Protein AF-A0A6V7X4J5-F1 (afdb_monomer)

pLDDT: mean 72.29, std 16.99, range [32.47, 95.25]

Structure (mmCIF, N/CA/C/O backbone):
data_AF-A0A6V7X4J5-F1
#
_entry.id   AF-A0A6V7X4J5-F1
#
loop_
_atom_site.group_PDB
_atom_site.id
_atom_site.type_symbol
_atom_site.label_atom_id
_atom_site.label_alt_id
_atom_site.label_comp_id
_atom_site.label_asym_id
_atom_site.label_entity_id
_atom_site.label_seq_id
_atom_site.pdbx_PDB_ins_code
_atom_site.Cartn_x
_atom_site.Cartn_y
_atom_site.Cartn_z
_atom_site.occupancy
_atom_site.B_iso_or_equiv
_atom_site.auth_seq_id
_atom_site.auth_comp_id
_atom_site.auth_asym_id
_atom_site.auth_atom_id
_atom_site.pdbx_PDB_model_num
ATOM 1 N N . MET A 1 1 ? 23.205 15.589 -7.733 1.00 49.91 1 MET A N 1
ATOM 2 C CA . MET A 1 1 ? 22.151 14.890 -6.962 1.00 49.91 1 MET A CA 1
ATOM 3 C C . MET A 1 1 ? 20.868 15.697 -7.125 1.00 49.91 1 MET A C 1
ATOM 5 O O . MET A 1 1 ? 20.829 16.821 -6.653 1.00 49.91 1 MET A O 1
ATOM 9 N N . ASN A 1 2 ? 19.892 15.213 -7.905 1.00 65.50 2 ASN A N 1
ATOM 10 C CA . ASN A 1 2 ? 18.703 16.001 -8.271 1.00 65.50 2 ASN A CA 1
ATOM 11 C C . ASN A 1 2 ? 17.933 16.433 -7.014 1.00 65.50 2 ASN A C 1
ATOM 13 O O . ASN A 1 2 ? 17.655 15.586 -6.168 1.00 65.50 2 ASN A O 1
ATOM 17 N N . ILE A 1 3 ? 17.561 17.715 -6.926 1.00 72.94 3 ILE A N 1
ATOM 18 C CA . ILE A 1 3 ? 16.790 18.329 -5.823 1.00 72.94 3 ILE A CA 1
ATOM 19 C C . ILE A 1 3 ? 15.576 17.468 -5.442 1.00 72.94 3 ILE A C 1
ATOM 21 O O . ILE A 1 3 ? 15.306 17.240 -4.269 1.00 72.94 3 ILE A O 1
ATOM 25 N N . CYS A 1 4 ? 14.915 16.884 -6.442 1.00 64.06 4 CYS A N 1
ATOM 26 C CA . CYS A 1 4 ? 13.797 15.963 -6.265 1.00 64.06 4 CYS A CA 1
ATOM 27 C C . CYS A 1 4 ? 14.183 14.683 -5.491 1.00 64.06 4 CYS A C 1
ATOM 29 O O . CYS A 1 4 ? 13.464 14.254 -4.597 1.00 64.06 4 CYS A O 1
ATOM 31 N N . SER A 1 5 ? 15.359 14.102 -5.755 1.00 66.19 5 SER A N 1
ATOM 32 C CA . SER A 1 5 ? 15.852 12.941 -5.001 1.00 66.19 5 SER A CA 1
ATOM 33 C C . SER A 1 5 ? 16.174 13.306 -3.554 1.00 66.19 5 SER A C 1
ATOM 35 O O . SER A 1 5 ? 15.874 12.513 -2.671 1.00 66.19 5 SER A O 1
ATOM 37 N N . ALA A 1 6 ? 16.754 14.483 -3.305 1.00 69.75 6 ALA A N 1
ATOM 38 C CA . ALA A 1 6 ? 17.027 14.955 -1.948 1.00 69.75 6 ALA A CA 1
ATOM 39 C C . ALA A 1 6 ? 15.726 15.211 -1.169 1.00 69.75 6 ALA A C 1
ATOM 41 O O . ALA A 1 6 ? 15.595 14.743 -0.043 1.00 69.75 6 ALA A O 1
ATOM 42 N N . ALA A 1 7 ? 14.734 15.851 -1.795 1.00 73.00 7 ALA A N 1
ATOM 43 C CA . ALA A 1 7 ? 13.415 16.073 -1.206 1.00 73.00 7 ALA A CA 1
ATOM 44 C C . ALA A 1 7 ? 12.705 14.756 -0.841 1.00 73.00 7 ALA A C 1
ATOM 46 O O . ALA A 1 7 ? 12.144 14.649 0.246 1.00 73.00 7 ALA A O 1
ATOM 47 N N . MET A 1 8 ? 12.790 13.729 -1.697 1.00 74.31 8 MET A N 1
ATOM 48 C CA . MET A 1 8 ? 12.238 12.402 -1.392 1.00 74.31 8 MET A CA 1
ATOM 49 C C . MET A 1 8 ? 12.910 11.754 -0.171 1.00 74.31 8 MET A C 1
ATOM 51 O O . MET A 1 8 ? 12.221 11.174 0.664 1.00 74.31 8 MET A O 1
ATOM 55 N N . TYR A 1 9 ? 14.237 11.864 -0.039 1.00 72.25 9 TYR A N 1
ATOM 56 C CA . TYR A 1 9 ? 14.951 11.331 1.127 1.00 72.25 9 TYR A CA 1
ATOM 57 C C . TYR A 1 9 ? 14.645 12.107 2.407 1.00 72.25 9 TYR A C 1
ATOM 59 O O . TYR A 1 9 ? 14.451 11.484 3.446 1.00 72.25 9 TYR A O 1
ATOM 67 N N . ILE A 1 10 ? 14.550 13.437 2.336 1.00 76.44 10 ILE A N 1
ATOM 68 C CA . ILE A 1 10 ? 14.148 14.266 3.480 1.00 76.44 10 ILE A CA 1
ATOM 69 C C . ILE A 1 10 ? 12.752 13.848 3.943 1.00 76.44 10 ILE A C 1
ATOM 71 O O . ILE A 1 10 ? 12.575 13.544 5.115 1.00 76.44 10 ILE A O 1
ATOM 75 N N . LEU A 1 11 ? 11.794 13.716 3.021 1.00 76.50 11 LEU A N 1
ATOM 76 C CA . LEU A 1 11 ? 10.437 13.277 3.345 1.00 76.50 11 LEU A CA 1
ATOM 77 C C . LEU A 1 11 ? 10.418 11.879 3.978 1.00 76.50 11 LEU A C 1
ATOM 79 O O . LEU A 1 11 ? 9.705 11.657 4.957 1.00 76.50 11 LEU A O 1
ATOM 83 N N . ALA A 1 12 ? 11.233 10.952 3.467 1.00 69.75 12 ALA A N 1
ATOM 84 C CA . ALA A 1 12 ? 11.361 9.610 4.025 1.00 69.75 12 ALA A CA 1
ATOM 85 C C . ALA A 1 12 ? 11.900 9.627 5.460 1.00 69.75 12 ALA A C 1
ATOM 87 O O . ALA A 1 12 ? 11.317 9.006 6.347 1.00 69.75 12 ALA A O 1
ATOM 88 N N . VAL A 1 13 ? 12.982 10.371 5.697 1.00 74.44 13 VAL A N 1
ATOM 89 C CA . VAL A 1 13 ? 13.606 10.502 7.017 1.00 74.44 13 VAL A CA 1
ATOM 90 C C . VAL A 1 13 ? 12.651 11.183 7.993 1.00 74.44 13 VAL A C 1
ATOM 92 O O . VAL A 1 13 ? 12.470 10.683 9.098 1.00 74.44 13 VAL A O 1
ATOM 95 N N . THR A 1 14 ? 11.964 12.251 7.584 1.00 75.81 14 THR A N 1
ATOM 96 C CA . THR A 1 14 ? 10.957 12.920 8.417 1.00 75.81 14 THR A CA 1
ATOM 97 C C . THR A 1 14 ? 9.811 11.976 8.779 1.00 75.81 14 THR A C 1
ATOM 99 O O . THR A 1 14 ? 9.430 11.917 9.943 1.00 75.81 14 THR A O 1
ATOM 102 N N . CYS A 1 15 ? 9.305 11.172 7.837 1.00 69.75 15 CYS A N 1
ATOM 103 C CA . CYS A 1 15 ? 8.268 10.179 8.138 1.00 69.75 15 CYS A CA 1
ATOM 104 C C . CYS A 1 15 ? 8.758 9.129 9.144 1.00 69.75 15 CYS A C 1
ATOM 106 O O . CYS A 1 15 ? 8.032 8.787 10.074 1.00 69.75 15 CYS A O 1
ATOM 108 N N . VAL A 1 16 ? 9.988 8.628 9.004 1.00 69.19 16 VAL A N 1
ATOM 109 C CA . VAL A 1 16 ? 10.572 7.662 9.953 1.00 69.19 16 VAL A CA 1
ATOM 110 C C . VAL A 1 16 ? 10.770 8.290 11.336 1.00 69.19 16 VAL A C 1
ATOM 112 O O . VAL A 1 16 ? 10.425 7.668 12.337 1.00 69.19 16 VAL A O 1
ATOM 115 N N . ILE A 1 17 ? 11.245 9.535 11.408 1.00 71.69 17 ILE A N 1
ATOM 116 C CA . ILE A 1 17 ? 11.399 10.267 12.673 1.00 71.69 17 ILE A CA 1
ATOM 117 C C . ILE A 1 17 ? 10.040 10.485 13.342 1.00 71.69 17 ILE A C 1
ATOM 119 O O . ILE A 1 17 ? 9.933 10.281 14.545 1.00 71.69 17 ILE A O 1
ATOM 123 N N . ILE A 1 18 ? 8.990 10.816 12.585 1.00 70.25 18 ILE A N 1
ATOM 124 C CA . ILE A 1 18 ? 7.629 10.948 13.125 1.00 70.25 18 ILE A CA 1
ATOM 125 C C . ILE A 1 18 ? 7.117 9.605 13.667 1.00 70.25 18 ILE A C 1
ATOM 127 O O . ILE A 1 18 ? 6.503 9.594 14.729 1.00 70.25 18 ILE A O 1
ATOM 131 N N . ASN A 1 19 ? 7.407 8.467 13.015 1.00 66.00 19 ASN A N 1
ATOM 132 C CA . ASN A 1 19 ? 7.062 7.148 13.578 1.00 66.00 19 ASN A CA 1
ATOM 133 C C . ASN A 1 19 ? 7.732 6.915 14.935 1.00 66.00 19 ASN A C 1
ATOM 135 O O . ASN A 1 19 ? 7.088 6.435 15.862 1.00 66.00 19 ASN A O 1
ATOM 139 N N . LEU A 1 20 ? 9.022 7.244 15.043 1.00 66.56 20 LEU A N 1
ATOM 140 C CA . LEU A 1 20 ? 9.771 7.097 16.289 1.00 66.56 20 LEU A CA 1
ATOM 141 C C . LEU A 1 20 ? 9.263 8.066 17.358 1.00 66.56 20 LEU A C 1
ATOM 143 O O . LEU A 1 20 ? 9.123 7.674 18.509 1.00 66.56 20 LEU A O 1
ATOM 147 N N . TYR A 1 21 ? 8.937 9.301 16.978 1.00 68.75 21 TYR A N 1
ATOM 148 C CA . TYR A 1 21 ? 8.369 10.298 17.878 1.00 68.75 21 TYR A CA 1
ATOM 149 C C . TYR A 1 21 ? 7.017 9.848 18.432 1.00 68.75 21 TYR A C 1
ATOM 151 O O . TYR A 1 21 ? 6.838 9.854 19.640 1.00 68.75 21 TYR A O 1
ATOM 159 N N . VAL A 1 22 ? 6.105 9.364 17.584 1.00 61.84 22 VAL A N 1
ATOM 160 C CA . VAL A 1 22 ? 4.803 8.828 18.022 1.00 61.84 22 VAL A CA 1
ATOM 161 C C . VAL A 1 22 ? 4.964 7.593 18.917 1.00 61.84 22 VAL A C 1
ATOM 163 O O . VAL A 1 22 ? 4.137 7.358 19.791 1.00 61.84 22 VAL A O 1
ATOM 166 N N . LEU A 1 23 ? 6.023 6.802 18.727 1.00 60.72 23 LEU A N 1
ATOM 167 C CA . LEU A 1 23 ? 6.305 5.644 19.577 1.00 60.72 23 LEU A CA 1
ATOM 168 C C . LEU A 1 23 ? 6.894 6.032 20.946 1.00 60.72 23 LEU A C 1
ATOM 170 O O . LEU A 1 23 ? 6.637 5.350 21.941 1.00 60.72 23 LEU A O 1
ATOM 174 N N . LEU A 1 24 ? 7.701 7.094 20.992 1.00 62.97 24 LEU A N 1
ATOM 175 C CA . LEU A 1 24 ? 8.426 7.532 22.187 1.00 62.97 24 LEU A CA 1
ATOM 176 C C . LEU A 1 24 ? 7.647 8.553 23.025 1.00 62.97 24 LEU A C 1
ATOM 178 O O . LEU A 1 24 ? 7.788 8.549 24.249 1.00 62.97 24 LEU A O 1
ATOM 182 N N . ASP A 1 25 ? 6.839 9.402 22.393 1.00 61.91 25 ASP A N 1
ATOM 183 C CA . ASP A 1 25 ? 6.035 10.411 23.074 1.00 61.91 25 ASP A CA 1
ATOM 184 C C . ASP A 1 25 ? 4.788 9.789 23.721 1.00 61.91 25 ASP A C 1
ATOM 186 O O . ASP A 1 25 ? 4.144 8.895 23.170 1.00 61.91 25 ASP A O 1
ATOM 190 N N . ARG A 1 26 ? 4.479 10.231 24.943 1.00 55.53 26 ARG A N 1
ATOM 191 C CA . ARG A 1 26 ? 3.424 9.665 25.808 1.00 55.53 26 ARG A CA 1
ATOM 192 C C . ARG A 1 26 ? 2.328 10.687 26.135 1.00 55.53 26 ARG A C 1
ATOM 194 O O . ARG A 1 26 ? 1.668 10.570 27.158 1.00 55.53 26 ARG A O 1
ATOM 201 N N . SER A 1 27 ? 2.165 11.723 25.317 1.00 56.38 27 SER A N 1
ATOM 202 C CA . SER A 1 27 ? 1.248 12.830 25.599 1.00 56.38 27 SER A CA 1
ATOM 203 C C . SER A 1 27 ? -0.169 12.599 25.036 1.00 56.38 27 SER A C 1
ATOM 205 O O . SER A 1 27 ? -0.394 11.795 24.137 1.00 56.38 27 SER A O 1
ATOM 207 N N . ILE A 1 28 ? -1.171 13.325 25.544 1.00 51.62 28 ILE A N 1
ATOM 208 C CA . ILE A 1 28 ? -2.562 13.257 25.037 1.00 51.62 28 ILE A CA 1
ATOM 209 C C . ILE A 1 28 ? -2.653 13.737 23.569 1.00 51.62 28 ILE A C 1
ATOM 211 O O . ILE A 1 28 ? -3.539 13.315 22.823 1.00 51.62 28 ILE A O 1
ATOM 215 N N . GLU A 1 29 ? -1.700 14.555 23.106 1.00 58.41 29 GLU A N 1
ATOM 216 C CA . GLU A 1 29 ? -1.633 15.027 21.716 1.00 58.41 29 GLU A CA 1
ATOM 217 C C . GLU A 1 29 ? -1.186 13.945 20.718 1.00 58.41 29 GLU A C 1
ATOM 219 O O . GLU A 1 29 ? -1.386 14.097 19.508 1.00 58.41 29 GLU A O 1
ATOM 224 N N . THR A 1 30 ? -0.644 12.816 21.191 1.00 60.53 30 THR A N 1
ATOM 225 C CA . THR A 1 30 ? -0.138 11.726 20.342 1.00 60.53 30 THR A CA 1
ATOM 226 C C . THR A 1 30 ? -1.210 11.176 19.387 1.00 60.53 30 THR A C 1
ATOM 228 O O . THR A 1 30 ? -0.891 10.792 18.261 1.00 60.53 30 THR A O 1
ATOM 231 N N . ILE A 1 31 ? -2.496 11.220 19.761 1.00 59.28 31 ILE A N 1
ATOM 232 C CA . ILE A 1 31 ? -3.616 10.795 18.898 1.00 59.28 31 ILE A CA 1
ATOM 233 C C . ILE A 1 31 ? -3.762 11.708 17.671 1.00 59.28 31 ILE A C 1
ATOM 235 O O . ILE A 1 31 ? -4.003 11.225 16.564 1.00 59.28 31 ILE A O 1
ATOM 239 N N . HIS A 1 32 ? -3.606 13.023 17.835 1.00 65.06 32 HIS A N 1
ATOM 240 C CA . HIS A 1 32 ? -3.721 13.970 16.725 1.00 65.06 32 HIS A CA 1
ATOM 241 C C . HIS A 1 32 ? -2.571 13.787 15.723 1.00 65.06 32 HIS A C 1
ATOM 243 O O . HIS A 1 32 ? -2.804 13.671 14.517 1.00 65.06 32 HIS A O 1
ATOM 249 N N . TYR A 1 33 ? -1.340 13.647 16.222 1.00 66.94 33 TYR A N 1
ATOM 250 C CA . TYR A 1 33 ? -0.169 13.356 15.388 1.00 66.94 33 TYR A CA 1
ATOM 251 C C . TYR A 1 33 ? -0.287 12.014 14.668 1.00 66.94 33 TYR A C 1
ATOM 253 O O . TYR A 1 33 ? 0.081 11.902 13.496 1.00 66.94 33 TYR A O 1
ATOM 261 N N . LEU A 1 34 ? -0.869 11.011 15.326 1.00 68.31 34 LEU A N 1
ATOM 262 C CA . LEU A 1 34 ? -1.123 9.718 14.714 1.00 68.31 34 LEU A CA 1
ATOM 263 C C . LEU A 1 34 ? -2.087 9.817 13.522 1.00 68.31 34 LEU A C 1
ATOM 265 O O . LEU A 1 34 ? -1.846 9.182 12.495 1.00 68.31 34 LEU A O 1
ATOM 269 N N . ARG A 1 35 ? -3.139 10.639 13.616 1.00 70.75 35 ARG A N 1
ATOM 270 C CA . ARG A 1 35 ? 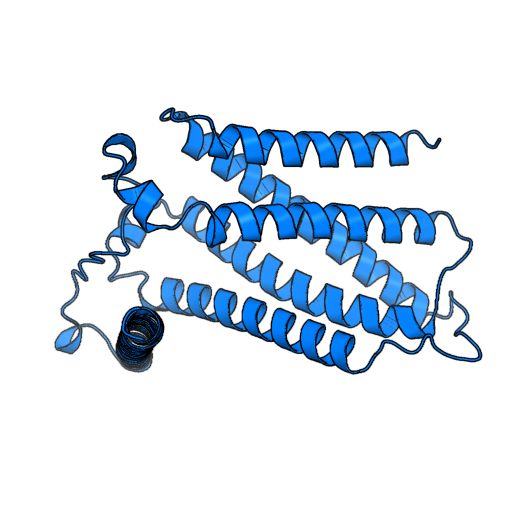-4.095 10.869 12.514 1.00 70.75 35 ARG A CA 1
ATOM 271 C C . ARG A 1 35 ? -3.436 11.538 11.319 1.00 70.75 35 ARG A C 1
ATOM 273 O O . ARG A 1 35 ? -3.578 11.062 10.193 1.00 70.75 35 ARG A O 1
ATOM 280 N N . ILE A 1 36 ? -2.673 12.603 11.563 1.00 75.38 36 ILE A N 1
ATOM 281 C CA . ILE A 1 36 ? -1.920 13.302 10.513 1.00 75.38 36 ILE A CA 1
ATOM 282 C C . ILE A 1 36 ? -0.966 12.326 9.828 1.00 75.38 36 ILE A C 1
ATOM 284 O O . ILE A 1 36 ? -0.909 12.259 8.600 1.00 75.38 36 ILE A O 1
ATOM 288 N N . TYR A 1 37 ? -0.264 11.513 10.615 1.00 76.44 37 TYR A N 1
ATOM 289 C CA . TYR A 1 37 ? 0.622 10.489 10.087 1.00 76.44 37 TYR A CA 1
ATOM 290 C C . TYR A 1 37 ? -0.136 9.425 9.274 1.00 76.44 37 TYR A C 1
ATOM 292 O O . TYR A 1 37 ? 0.331 8.980 8.223 1.00 76.44 37 TYR A O 1
ATOM 300 N N . HIS A 1 38 ? -1.340 9.041 9.701 1.00 78.38 38 HIS A N 1
ATOM 301 C CA . HIS A 1 38 ? -2.192 8.108 8.972 1.00 78.38 38 HIS A CA 1
ATOM 302 C C . HIS A 1 38 ? -2.587 8.645 7.589 1.00 78.38 38 HIS A C 1
ATOM 304 O O . HIS A 1 38 ? -2.387 7.953 6.589 1.00 78.38 38 HIS A O 1
ATOM 310 N N . LEU A 1 39 ? -3.032 9.902 7.525 1.00 82.94 39 LEU A N 1
ATOM 311 C CA . LEU A 1 39 ? -3.366 10.611 6.287 1.00 82.94 39 LEU A CA 1
ATOM 312 C C . LEU A 1 39 ? -2.150 10.831 5.378 1.00 82.94 39 LEU A C 1
ATOM 314 O O . LEU A 1 39 ? -2.250 10.662 4.159 1.00 82.94 39 LEU A O 1
ATOM 318 N N . ALA A 1 40 ? -0.991 11.157 5.953 1.00 85.38 40 ALA A N 1
ATOM 319 C CA . ALA A 1 40 ? 0.254 11.300 5.203 1.00 85.38 40 ALA A CA 1
ATOM 320 C C . ALA A 1 40 ? 0.619 9.984 4.505 1.00 85.38 40 ALA A C 1
ATOM 322 O O . ALA A 1 40 ? 0.902 9.968 3.308 1.00 85.38 40 ALA A O 1
ATOM 323 N N . VAL A 1 41 ? 0.521 8.858 5.214 1.00 86.75 41 VAL A N 1
ATOM 324 C CA . VAL A 1 41 ? 0.804 7.534 4.645 1.00 86.75 41 VAL A CA 1
ATOM 325 C C . VAL A 1 41 ? -0.234 7.142 3.591 1.00 86.75 41 VAL A C 1
ATOM 327 O O . VAL A 1 41 ? 0.161 6.629 2.547 1.00 86.75 41 VAL A O 1
ATOM 330 N N . CYS A 1 42 ? -1.525 7.439 3.790 1.00 89.38 42 CYS A N 1
ATOM 331 C CA . CYS A 1 42 ? -2.543 7.282 2.740 1.00 89.38 42 CYS A CA 1
ATOM 332 C C . CYS A 1 42 ? -2.161 8.038 1.463 1.00 89.38 42 CYS A C 1
ATOM 334 O O . CYS A 1 42 ? -2.197 7.476 0.370 1.00 89.38 42 CYS A O 1
ATOM 336 N N . SER A 1 43 ? -1.742 9.295 1.608 1.00 89.19 43 SER A N 1
ATOM 337 C CA . SER A 1 43 ? -1.350 10.153 0.486 1.00 89.19 43 SER A CA 1
ATOM 338 C C . SER A 1 43 ? -0.122 9.599 -0.245 1.00 89.19 43 SER A C 1
ATOM 340 O O . SER A 1 43 ? -0.080 9.571 -1.478 1.00 89.19 43 SER A O 1
ATOM 342 N N . LEU A 1 44 ? 0.858 9.082 0.503 1.00 91.31 44 LEU A N 1
ATOM 343 C CA . LEU A 1 44 ? 2.034 8.417 -0.057 1.00 91.31 44 LEU A CA 1
ATOM 344 C C . LEU A 1 44 ? 1.662 7.144 -0.824 1.00 91.31 44 LEU A C 1
ATOM 346 O O . LEU A 1 44 ? 2.084 6.999 -1.971 1.00 91.31 44 LEU A O 1
ATOM 350 N N . MET A 1 45 ? 0.838 6.264 -0.245 1.00 93.69 45 MET A N 1
ATOM 351 C CA . MET A 1 45 ? 0.360 5.045 -0.912 1.00 93.69 45 MET A CA 1
ATOM 352 C C . MET A 1 45 ? -0.400 5.372 -2.198 1.00 93.69 45 MET A C 1
ATOM 354 O O . MET A 1 45 ? -0.120 4.779 -3.239 1.00 9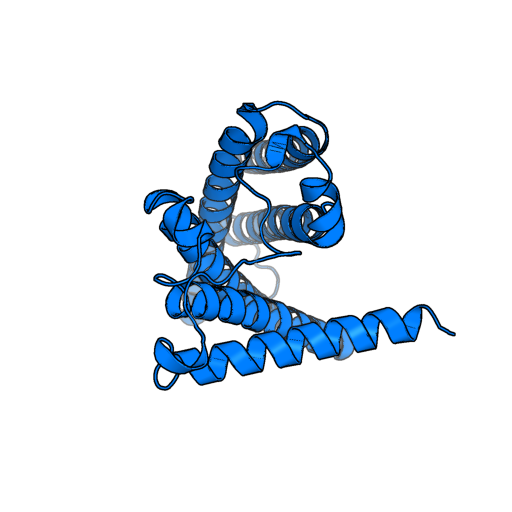3.69 45 MET A O 1
ATOM 358 N N . PHE A 1 46 ? -1.293 6.362 -2.153 1.00 93.50 46 PHE A N 1
ATOM 359 C CA . PHE A 1 46 ? -2.055 6.804 -3.317 1.00 93.50 46 PHE A CA 1
ATOM 360 C C . PHE A 1 46 ? -1.143 7.341 -4.428 1.00 93.50 46 PHE A C 1
ATOM 362 O O . PHE A 1 46 ? -1.218 6.884 -5.569 1.00 93.50 46 PHE A O 1
ATOM 369 N N . SER A 1 47 ? -0.213 8.244 -4.096 1.00 93.81 47 SER A N 1
ATOM 370 C CA . SER A 1 47 ? 0.750 8.785 -5.069 1.00 93.81 47 SER A CA 1
ATOM 371 C C . SER A 1 47 ? 1.637 7.698 -5.688 1.00 93.81 47 SER A C 1
ATOM 373 O O . SER A 1 47 ? 1.907 7.713 -6.888 1.00 93.81 47 SER A O 1
ATOM 375 N N . CYS A 1 48 ? 2.063 6.721 -4.883 1.00 94.19 48 CYS A N 1
ATOM 376 C CA . CYS A 1 48 ? 2.852 5.588 -5.342 1.00 94.19 48 CYS A CA 1
ATOM 377 C C . CYS A 1 48 ? 2.044 4.696 -6.289 1.00 94.19 48 CYS A C 1
ATOM 379 O O . CYS A 1 48 ? 2.542 4.324 -7.351 1.00 94.19 48 CYS A O 1
ATOM 381 N N . GLY A 1 49 ? 0.778 4.431 -5.957 1.00 93.69 49 GLY A N 1
ATOM 382 C CA . GLY A 1 49 ? -0.129 3.674 -6.813 1.00 93.69 49 GLY A CA 1
ATOM 383 C C . GLY A 1 49 ? -0.343 4.333 -8.176 1.00 93.69 49 GLY A C 1
ATOM 384 O O . GLY A 1 49 ? -0.284 3.653 -9.199 1.00 93.69 49 GLY A O 1
ATOM 385 N N . LEU A 1 50 ? -0.479 5.662 -8.227 1.00 94.88 50 LEU A N 1
ATOM 386 C CA . LEU A 1 50 ? -0.564 6.393 -9.497 1.00 94.88 50 LEU A CA 1
ATOM 387 C C . LEU A 1 50 ? 0.696 6.225 -10.357 1.00 94.88 50 LEU A C 1
ATOM 389 O O . LEU A 1 50 ? 0.582 6.017 -11.563 1.00 94.88 50 LEU A O 1
ATOM 393 N N . LEU A 1 51 ? 1.894 6.269 -9.763 1.00 93.94 51 LEU A N 1
ATOM 394 C CA . LEU A 1 51 ? 3.140 6.048 -10.508 1.00 93.94 51 LEU A CA 1
ATOM 395 C C . LEU A 1 51 ? 3.289 4.599 -10.987 1.00 93.94 51 LEU A C 1
ATOM 397 O O . LEU A 1 51 ? 3.739 4.375 -12.112 1.00 93.94 51 LEU A O 1
ATOM 401 N N . GLN A 1 52 ? 2.882 3.619 -10.175 1.00 94.69 52 GLN A N 1
ATOM 402 C CA . GLN A 1 52 ? 2.849 2.211 -10.578 1.00 94.69 52 GLN A CA 1
ATOM 403 C C . GLN A 1 52 ? 1.891 2.008 -11.761 1.00 94.69 52 GLN A C 1
ATOM 405 O O . GLN A 1 52 ? 2.288 1.424 -12.767 1.00 94.69 52 GLN A O 1
ATOM 410 N N . LEU A 1 53 ? 0.672 2.554 -11.695 1.00 95.06 53 LEU A N 1
ATOM 411 C CA . LEU A 1 53 ? -0.304 2.529 -12.793 1.00 95.06 53 LEU A CA 1
ATOM 412 C C . LEU A 1 53 ? 0.219 3.224 -14.049 1.00 95.06 53 LEU A C 1
ATOM 414 O O . LEU A 1 53 ? 0.129 2.657 -15.134 1.00 95.06 53 LEU A O 1
ATOM 418 N N . ALA A 1 54 ? 0.826 4.403 -13.914 1.00 93.19 54 ALA A N 1
ATOM 419 C CA . ALA A 1 54 ? 1.414 5.125 -15.039 1.00 93.19 54 ALA A CA 1
ATOM 420 C C . ALA A 1 54 ? 2.546 4.330 -15.706 1.00 93.19 54 ALA A C 1
ATOM 422 O O . ALA A 1 54 ? 2.651 4.316 -16.933 1.00 93.19 54 ALA A O 1
ATOM 423 N N . PHE A 1 55 ? 3.380 3.639 -14.922 1.00 91.94 55 PHE A N 1
ATOM 424 C CA . PHE A 1 55 ? 4.397 2.743 -15.464 1.00 91.94 55 PHE A CA 1
ATOM 425 C C . PHE A 1 55 ? 3.769 1.579 -16.239 1.00 91.94 55 PHE A C 1
ATOM 427 O O . PHE A 1 55 ? 4.175 1.313 -17.369 1.00 91.94 55 PHE A O 1
ATOM 434 N N . MET A 1 56 ? 2.770 0.909 -15.657 1.00 91.81 56 MET A N 1
ATOM 435 C CA . MET A 1 56 ? 2.100 -0.229 -16.294 1.00 91.81 56 MET A CA 1
ATOM 436 C C . MET A 1 56 ? 1.366 0.179 -17.575 1.00 91.81 56 MET A C 1
ATOM 438 O O . MET A 1 56 ? 1.438 -0.539 -18.569 1.00 91.81 56 MET A O 1
ATOM 442 N N . TRP A 1 57 ? 0.743 1.360 -17.578 1.00 93.19 57 TRP A N 1
ATOM 443 C CA . TRP A 1 57 ? 0.110 1.952 -18.754 1.00 93.19 57 TRP A CA 1
ATOM 444 C C . TRP A 1 57 ? 1.119 2.195 -19.880 1.00 93.19 57 TRP A C 1
ATOM 446 O O . TRP A 1 57 ? 0.931 1.718 -20.994 1.00 93.19 57 TRP A O 1
ATOM 456 N N . LYS A 1 58 ? 2.244 2.859 -19.588 1.00 89.75 58 LYS A N 1
ATOM 457 C CA . LYS A 1 58 ? 3.316 3.084 -20.574 1.00 89.75 58 LYS A CA 1
ATOM 458 C C . LYS A 1 58 ? 3.915 1.780 -21.101 1.00 89.75 58 LYS A C 1
ATOM 460 O O . LYS A 1 58 ? 4.151 1.636 -22.297 1.00 89.75 58 LYS A O 1
ATOM 465 N N . ALA A 1 59 ? 4.101 0.800 -20.220 1.00 87.62 59 ALA A N 1
ATOM 466 C CA . ALA A 1 59 ? 4.571 -0.532 -20.588 1.00 87.62 59 ALA A CA 1
ATOM 467 C C . ALA A 1 59 ? 3.595 -1.270 -21.522 1.00 87.62 59 ALA A C 1
ATOM 469 O O . ALA A 1 59 ? 4.030 -2.069 -22.354 1.00 87.62 59 ALA A O 1
ATOM 470 N N . GLN A 1 60 ? 2.292 -1.005 -21.399 1.00 88.31 60 GLN A N 1
ATOM 471 C CA . GLN A 1 60 ? 1.260 -1.531 -22.290 1.00 88.31 60 GLN A CA 1
ATOM 472 C C . GLN A 1 60 ? 1.205 -0.781 -23.629 1.00 88.31 60 GLN A C 1
ATOM 474 O O . GLN A 1 60 ? 1.029 -1.421 -24.662 1.00 88.31 60 GLN A O 1
ATOM 479 N N . CYS A 1 61 ? 1.403 0.540 -23.630 1.00 89.06 61 CYS A N 1
ATOM 480 C CA . CYS A 1 61 ? 1.444 1.365 -24.844 1.00 89.06 61 CYS A CA 1
ATOM 481 C C . CYS A 1 61 ? 2.681 1.124 -25.727 1.00 89.06 61 CYS A C 1
ATOM 483 O O . CYS A 1 61 ? 2.746 1.657 -26.829 1.00 89.06 61 CYS A O 1
ATOM 485 N N . GLY A 1 62 ? 3.642 0.318 -25.268 1.00 82.81 62 GLY A N 1
ATOM 486 C CA . GLY A 1 62 ? 4.858 0.011 -26.020 1.00 82.81 62 GLY A CA 1
ATOM 487 C C . GLY A 1 62 ? 5.983 1.031 -25.837 1.00 82.81 62 GLY A C 1
ATOM 488 O O . GLY A 1 62 ? 6.967 0.963 -26.561 1.00 82.81 62 GLY A O 1
ATOM 489 N N . ASP A 1 63 ? 5.887 1.924 -24.845 1.00 84.38 63 ASP A N 1
ATOM 490 C CA . ASP A 1 63 ? 6.942 2.909 -24.541 1.00 84.38 63 ASP A CA 1
ATOM 491 C C . ASP A 1 63 ? 8.206 2.264 -23.940 1.00 84.38 63 ASP A C 1
ATOM 493 O O . ASP A 1 63 ? 9.235 2.924 -23.787 1.00 84.38 63 ASP A O 1
ATOM 497 N N . PHE A 1 64 ? 8.125 0.990 -23.536 1.00 84.56 64 PHE A N 1
ATOM 498 C CA . PHE A 1 64 ? 9.226 0.245 -22.935 1.00 84.56 64 PHE A CA 1
ATOM 499 C C . PHE A 1 64 ? 9.440 -1.092 -23.637 1.00 84.56 64 PHE A C 1
ATOM 501 O O . PHE A 1 64 ? 8.519 -1.906 -23.746 1.00 84.56 64 PHE A O 1
ATOM 508 N N . ASP A 1 65 ? 10.689 -1.353 -24.007 1.00 84.31 65 ASP A N 1
ATOM 509 C CA . ASP A 1 65 ? 11.088 -2.628 -24.585 1.00 84.31 65 ASP A CA 1
ATOM 510 C C . ASP A 1 65 ? 11.119 -3.729 -23.521 1.00 84.31 65 ASP A C 1
ATOM 512 O O . ASP A 1 65 ? 11.630 -3.555 -22.408 1.00 84.31 65 ASP A O 1
ATOM 516 N N . LYS A 1 66 ? 10.570 -4.896 -23.872 1.00 85.81 66 LYS A N 1
ATOM 517 C CA . LYS A 1 66 ? 10.668 -6.097 -23.037 1.00 85.81 66 LYS A CA 1
ATOM 518 C C . LYS A 1 66 ? 12.093 -6.638 -23.085 1.00 85.81 66 LYS A C 1
ATOM 520 O O . LYS A 1 66 ? 12.735 -6.657 -24.134 1.00 85.81 66 LYS A O 1
ATOM 525 N N . LEU A 1 67 ? 12.569 -7.151 -21.956 1.00 85.06 67 LEU A N 1
ATOM 52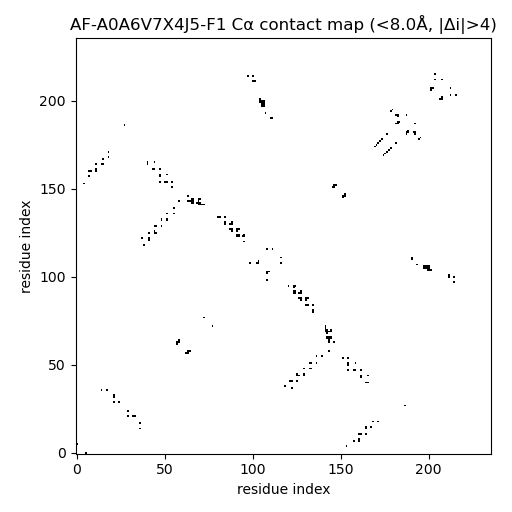6 C CA . LEU A 1 67 ? 13.845 -7.853 -21.897 1.00 85.06 67 LEU A CA 1
ATOM 527 C C . LEU A 1 67 ? 13.792 -9.119 -22.762 1.00 85.06 67 LEU A C 1
ATOM 529 O O . LEU A 1 67 ? 12.853 -9.908 -22.659 1.00 85.06 67 LEU A O 1
ATOM 533 N N . ALA A 1 68 ? 14.857 -9.370 -23.530 1.00 81.12 68 ALA A N 1
ATOM 534 C CA . ALA A 1 68 ? 15.023 -10.620 -24.280 1.00 81.12 68 ALA A CA 1
ATOM 535 C C . ALA A 1 68 ? 14.993 -11.861 -23.366 1.00 81.12 68 ALA A C 1
ATOM 537 O O . ALA A 1 68 ? 14.571 -12.941 -23.775 1.00 81.12 68 ALA A O 1
ATOM 538 N N . ARG A 1 69 ? 15.433 -11.700 -22.112 1.00 82.38 69 ARG A N 1
ATOM 539 C CA . ARG A 1 69 ? 15.275 -12.681 -21.036 1.00 82.38 69 ARG A CA 1
ATOM 540 C C . ARG A 1 69 ? 14.747 -11.967 -19.791 1.00 82.38 69 ARG A C 1
ATOM 542 O O . ARG A 1 69 ? 15.479 -11.145 -19.238 1.00 82.38 69 ARG A O 1
ATOM 549 N N . PRO A 1 70 ? 13.512 -12.257 -19.349 1.00 82.56 70 PRO A N 1
ATOM 550 C CA . PRO A 1 70 ? 12.969 -11.692 -18.121 1.00 82.56 70 PRO A CA 1
ATOM 551 C C . PRO A 1 70 ? 13.868 -12.000 -16.925 1.00 82.56 70 PRO A C 1
ATOM 553 O O . PRO A 1 70 ? 14.480 -13.070 -16.850 1.00 82.56 70 PRO A O 1
ATOM 556 N N . HIS A 1 71 ? 13.922 -11.083 -15.963 1.00 83.31 71 HIS A N 1
ATOM 557 C CA . HIS A 1 71 ? 14.603 -11.351 -14.706 1.00 83.31 71 HIS A CA 1
ATOM 558 C C . HIS A 1 71 ? 13.879 -12.471 -13.958 1.00 83.31 71 HIS A C 1
ATOM 560 O O . HIS A 1 71 ? 12.709 -12.353 -13.595 1.00 83.31 71 HIS A O 1
ATOM 566 N N . THR A 1 72 ? 14.591 -13.564 -13.698 1.00 80.62 72 THR A N 1
ATOM 567 C CA . THR A 1 72 ? 14.058 -14.691 -12.938 1.00 80.62 72 THR A CA 1
ATOM 568 C C . THR A 1 72 ? 14.008 -14.334 -11.458 1.00 80.62 72 THR A C 1
ATOM 570 O O . THR A 1 72 ? 15.036 -14.330 -10.780 1.00 80.62 72 THR A O 1
ATOM 573 N N . ILE A 1 73 ? 12.813 -14.045 -10.944 1.00 83.62 73 ILE A N 1
ATOM 574 C CA . ILE A 1 73 ? 12.589 -13.936 -9.499 1.00 83.62 73 ILE A CA 1
ATOM 575 C C . ILE A 1 73 ? 12.702 -15.351 -8.902 1.00 83.62 73 ILE A C 1
ATOM 577 O O . ILE A 1 73 ? 12.016 -16.258 -9.388 1.00 83.62 73 ILE A O 1
ATOM 581 N N . PRO A 1 74 ? 13.536 -15.579 -7.867 1.00 87.44 74 PRO A N 1
ATOM 582 C CA . PRO A 1 74 ? 13.623 -16.880 -7.214 1.00 87.44 74 PRO A CA 1
ATOM 583 C C . PRO A 1 74 ? 12.245 -17.354 -6.740 1.00 87.44 74 PRO A C 1
ATOM 585 O O . PRO A 1 74 ? 11.496 -16.593 -6.124 1.00 87.44 74 PRO A O 1
ATOM 588 N N . ARG A 1 75 ? 11.911 -18.626 -6.998 1.00 86.00 75 ARG A N 1
ATOM 589 C CA . ARG A 1 75 ? 10.602 -19.201 -6.631 1.00 86.00 75 ARG A CA 1
ATOM 590 C C . ARG A 1 75 ? 10.236 -18.991 -5.154 1.00 86.00 75 ARG A C 1
ATOM 592 O O . ARG A 1 75 ? 9.101 -18.589 -4.911 1.00 86.00 75 ARG A O 1
ATOM 599 N N . PRO A 1 76 ? 11.153 -19.177 -4.179 1.00 89.06 76 PRO A N 1
ATOM 600 C CA . PRO A 1 76 ? 10.831 -18.918 -2.777 1.00 89.06 76 PRO A CA 1
ATOM 601 C C . PRO A 1 76 ? 10.408 -17.466 -2.539 1.00 89.06 76 PRO A C 1
ATOM 603 O O . PRO A 1 76 ? 9.397 -17.218 -1.896 1.00 89.06 76 PRO A O 1
ATOM 606 N N . THR A 1 77 ? 11.116 -16.500 -3.130 1.00 85.69 77 THR A N 1
ATOM 607 C CA . THR A 1 77 ? 10.793 -15.071 -3.013 1.00 85.69 77 THR A CA 1
ATOM 608 C C . THR A 1 77 ? 9.419 -14.748 -3.591 1.00 85.69 77 THR A C 1
ATOM 610 O O . THR A 1 77 ? 8.673 -13.974 -2.999 1.00 85.69 77 THR A O 1
ATOM 613 N N . MET A 1 78 ? 9.061 -15.358 -4.722 1.00 86.12 78 MET A N 1
ATOM 614 C CA . MET A 1 78 ? 7.753 -15.175 -5.353 1.00 86.12 78 MET A CA 1
ATOM 615 C C . MET A 1 78 ? 6.615 -15.714 -4.480 1.00 86.12 78 MET A C 1
ATOM 617 O O . MET A 1 78 ? 5.627 -15.014 -4.266 1.00 86.12 78 MET A O 1
ATOM 621 N N . ILE A 1 79 ? 6.770 -16.932 -3.952 1.00 88.81 79 ILE A N 1
ATOM 622 C CA . ILE A 1 79 ? 5.781 -17.554 -3.063 1.00 88.81 79 ILE A CA 1
ATOM 623 C C . ILE A 1 79 ? 5.621 -16.713 -1.795 1.00 88.81 79 ILE A C 1
ATOM 625 O O . ILE A 1 79 ? 4.496 -16.392 -1.422 1.00 88.81 79 ILE A O 1
ATOM 629 N N . SER A 1 80 ? 6.726 -16.285 -1.177 1.00 85.38 80 SER A N 1
ATOM 630 C CA . SER A 1 80 ? 6.689 -15.436 0.017 1.00 85.38 80 SER A CA 1
ATOM 631 C C . SER A 1 80 ? 6.036 -14.081 -0.252 1.00 85.38 80 SER A C 1
ATOM 633 O O . SER A 1 80 ? 5.225 -13.631 0.552 1.00 85.38 80 SER A O 1
ATOM 635 N N . ALA A 1 81 ? 6.332 -13.437 -1.385 1.00 85.38 81 ALA A N 1
ATOM 636 C CA . ALA A 1 81 ? 5.714 -12.166 -1.757 1.00 85.38 81 ALA A CA 1
ATOM 637 C C . ALA A 1 81 ? 4.198 -12.308 -1.963 1.00 85.38 81 ALA A C 1
ATOM 639 O O . ALA A 1 81 ? 3.431 -11.466 -1.492 1.00 85.38 81 ALA A O 1
ATOM 640 N N . PHE A 1 82 ? 3.756 -13.387 -2.613 1.00 90.19 82 PHE A N 1
ATOM 641 C CA . PHE A 1 82 ? 2.336 -13.683 -2.782 1.00 90.19 82 PHE A CA 1
ATOM 642 C C . PHE A 1 82 ? 1.654 -13.972 -1.441 1.00 90.19 82 PHE A C 1
ATOM 644 O O . PHE A 1 82 ? 0.636 -13.357 -1.136 1.00 90.19 82 PHE A O 1
ATOM 651 N N . ALA A 1 83 ? 2.231 -14.851 -0.616 1.00 89.44 83 ALA A N 1
ATOM 652 C CA . ALA A 1 83 ? 1.684 -15.209 0.691 1.00 89.44 83 ALA A CA 1
ATOM 653 C C . ALA A 1 83 ? 1.576 -13.989 1.618 1.00 89.44 83 ALA A C 1
ATOM 655 O O . ALA A 1 83 ? 0.540 -13.788 2.249 1.00 89.44 83 ALA A O 1
ATOM 656 N N . LEU A 1 84 ? 2.602 -13.130 1.643 1.00 86.75 84 LEU A N 1
ATOM 657 C CA . LEU A 1 84 ? 2.588 -11.881 2.402 1.00 86.75 84 LEU A CA 1
ATOM 658 C C . LEU A 1 84 ? 1.498 -10.929 1.894 1.00 86.75 84 LEU A C 1
ATOM 660 O O . LEU A 1 84 ? 0.733 -10.390 2.689 1.00 86.75 84 LEU A O 1
ATOM 664 N N . THR A 1 85 ? 1.395 -10.750 0.574 1.00 89.69 85 THR A N 1
ATOM 665 C CA . THR A 1 85 ? 0.376 -9.882 -0.039 1.00 89.69 85 THR A CA 1
ATOM 666 C C . THR A 1 85 ? -1.031 -10.384 0.270 1.00 89.69 85 THR A C 1
ATOM 668 O O . THR A 1 85 ? -1.883 -9.600 0.681 1.00 89.69 85 THR A O 1
ATOM 671 N N . ALA A 1 86 ? -1.269 -11.690 0.129 1.00 89.44 86 ALA A N 1
ATOM 672 C CA . ALA A 1 86 ? -2.546 -12.319 0.437 1.00 89.44 86 ALA A CA 1
ATOM 673 C C . ALA A 1 86 ? -2.887 -12.198 1.927 1.00 89.44 86 ALA A C 1
ATOM 675 O O . ALA A 1 86 ? -4.006 -11.824 2.262 1.00 89.44 86 ALA A O 1
ATOM 676 N N . GLY A 1 87 ? -1.925 -12.442 2.822 1.00 85.31 87 GLY A N 1
ATOM 677 C CA . GLY A 1 87 ? -2.117 -12.306 4.265 1.00 85.31 87 GLY A CA 1
ATOM 678 C C . GLY A 1 87 ? -2.472 -10.878 4.681 1.00 85.31 87 GLY A C 1
ATOM 679 O O . GLY A 1 87 ? -3.420 -10.676 5.437 1.00 85.31 87 GLY A O 1
ATOM 680 N N . ILE A 1 88 ? -1.770 -9.878 4.137 1.00 85.81 88 ILE A N 1
ATOM 681 C CA . ILE A 1 88 ? -2.072 -8.463 4.387 1.00 85.81 88 ILE A CA 1
ATOM 682 C C . ILE A 1 88 ? -3.454 -8.114 3.826 1.00 85.81 88 ILE A C 1
ATOM 684 O O . ILE A 1 88 ? -4.288 -7.585 4.559 1.00 85.81 88 ILE A O 1
ATOM 688 N N . ALA A 1 89 ? -3.730 -8.445 2.563 1.00 88.25 89 ALA A N 1
ATOM 689 C CA . ALA A 1 89 ? -4.999 -8.122 1.918 1.00 88.25 89 ALA A CA 1
ATOM 690 C C . ALA A 1 89 ? -6.194 -8.759 2.643 1.00 88.25 89 ALA A C 1
ATOM 692 O O . ALA A 1 89 ? -7.173 -8.072 2.920 1.00 88.25 89 ALA A O 1
ATOM 693 N N . LEU A 1 90 ? -6.100 -10.042 3.008 1.00 86.25 90 LEU A N 1
ATOM 694 C CA . LEU A 1 90 ? -7.140 -10.742 3.764 1.00 86.25 90 LEU A CA 1
ATOM 695 C C . LEU A 1 90 ? -7.292 -10.180 5.177 1.00 86.25 90 LEU A C 1
ATOM 697 O O . LEU A 1 90 ? -8.417 -10.000 5.633 1.00 86.25 90 LEU A O 1
ATOM 701 N N . GLY A 1 91 ? -6.188 -9.861 5.857 1.00 81.50 91 GLY A N 1
ATOM 702 C CA . GLY A 1 91 ? -6.221 -9.262 7.188 1.00 81.50 91 GLY A CA 1
ATOM 703 C C . GLY A 1 91 ? -6.928 -7.907 7.195 1.00 81.50 91 GLY A C 1
ATOM 704 O O . GLY A 1 91 ? -7.808 -7.677 8.019 1.00 81.50 91 GLY A O 1
ATOM 705 N N . TYR A 1 92 ? -6.597 -7.022 6.256 1.00 84.06 92 TYR A N 1
ATOM 706 C CA . TYR A 1 92 ? -7.252 -5.717 6.132 1.00 84.06 92 TYR A CA 1
ATOM 707 C C . TYR A 1 92 ? -8.695 -5.822 5.619 1.00 84.06 92 TYR A C 1
ATOM 709 O O . TYR A 1 92 ? -9.569 -5.126 6.128 1.00 84.06 92 TYR A O 1
ATOM 717 N N . ALA A 1 93 ? -8.991 -6.742 4.695 1.00 81.12 93 ALA A N 1
ATOM 718 C CA . ALA A 1 93 ? -10.364 -6.998 4.255 1.00 81.12 93 ALA A CA 1
ATOM 719 C C . ALA A 1 93 ? -11.239 -7.520 5.405 1.00 81.12 93 ALA A C 1
ATOM 721 O O . ALA A 1 93 ? -12.396 -7.126 5.537 1.00 81.12 93 ALA A O 1
ATOM 722 N N . TYR A 1 94 ? -10.672 -8.367 6.267 1.00 80.75 94 TYR A N 1
ATOM 723 C CA . TYR A 1 94 ? -11.327 -8.844 7.475 1.00 80.75 94 TYR A CA 1
ATOM 724 C C . TYR A 1 94 ? -11.695 -7.685 8.412 1.00 80.75 94 TYR A C 1
ATOM 726 O O . TYR A 1 94 ? -12.846 -7.604 8.837 1.00 80.75 94 TYR A O 1
ATOM 734 N N . PHE A 1 95 ? -10.761 -6.768 8.699 1.00 75.50 95 PHE A N 1
ATOM 735 C CA . PHE A 1 95 ? -11.038 -5.597 9.544 1.00 75.50 95 PHE A CA 1
ATOM 736 C C . PHE A 1 95 ? -12.110 -4.689 8.940 1.00 75.50 95 PHE A C 1
ATOM 738 O O . PHE A 1 95 ? -13.043 -4.304 9.645 1.00 75.50 95 PHE A O 1
ATOM 745 N N . LEU A 1 96 ? -12.045 -4.434 7.632 1.00 78.88 96 LEU A N 1
ATOM 746 C CA . LEU A 1 96 ? -13.038 -3.636 6.920 1.00 78.88 96 LEU A CA 1
ATOM 747 C C . LEU A 1 96 ? -14.447 -4.240 7.048 1.00 78.88 96 LEU A C 1
ATOM 749 O O . LEU A 1 96 ? -15.390 -3.552 7.441 1.00 78.88 96 LEU A O 1
ATOM 753 N N . ILE A 1 97 ? -14.596 -5.536 6.750 1.00 79.00 97 ILE A N 1
ATOM 754 C CA . ILE A 1 97 ? -15.896 -6.217 6.820 1.00 79.00 97 ILE A CA 1
ATOM 755 C C . ILE A 1 97 ? -16.392 -6.279 8.262 1.00 79.00 97 ILE A C 1
ATOM 757 O O . ILE A 1 97 ? -17.576 -6.056 8.509 1.00 79.00 97 ILE A O 1
ATOM 761 N N . PHE A 1 98 ? -15.500 -6.542 9.215 1.00 70.75 98 PHE A N 1
ATOM 762 C CA . PHE A 1 98 ? -15.835 -6.562 10.629 1.00 70.75 98 PHE A CA 1
ATOM 763 C C . PHE A 1 98 ? -16.381 -5.200 11.091 1.00 70.75 98 PHE A C 1
ATOM 765 O O . PHE A 1 98 ? -17.466 -5.137 11.668 1.00 70.75 98 PHE A O 1
ATOM 772 N N . ASN A 1 99 ? -15.685 -4.105 10.778 1.00 71.62 99 ASN A N 1
ATOM 773 C CA . ASN A 1 99 ? -16.091 -2.754 11.173 1.00 71.62 99 ASN A CA 1
ATOM 774 C C . ASN A 1 99 ? -17.433 -2.350 10.542 1.00 71.62 99 ASN A C 1
ATOM 776 O O . ASN A 1 99 ? -18.282 -1.764 11.211 1.00 71.62 99 ASN A O 1
ATOM 780 N N . ILE A 1 100 ? -17.676 -2.725 9.281 1.00 75.50 100 ILE A N 1
ATOM 781 C CA . ILE A 1 100 ? -18.969 -2.498 8.616 1.00 75.50 100 ILE A CA 1
ATOM 782 C C . ILE A 1 100 ? -20.075 -3.346 9.260 1.00 75.50 100 ILE A C 1
ATOM 784 O O . ILE A 1 100 ? -21.174 -2.849 9.512 1.00 75.50 100 ILE A O 1
ATOM 788 N N . ALA A 1 101 ? -19.804 -4.624 9.534 1.00 71.31 101 ALA A N 1
ATOM 789 C CA . ALA A 1 101 ? -20.794 -5.562 10.054 1.00 71.31 101 ALA A CA 1
ATOM 790 C C . ALA A 1 101 ? -21.256 -5.205 11.473 1.00 71.31 101 ALA A C 1
ATOM 792 O O . ALA A 1 101 ? -22.440 -5.364 11.773 1.00 71.31 101 ALA A O 1
ATOM 793 N N . PHE A 1 102 ? -20.355 -4.701 12.322 1.00 66.38 102 PHE A N 1
ATOM 794 C CA . PHE A 1 102 ? -20.631 -4.386 13.731 1.00 66.38 102 PHE A CA 1
ATOM 795 C C . PHE A 1 102 ? -20.823 -2.897 14.025 1.00 66.38 102 PHE A C 1
ATOM 797 O O . PHE A 1 102 ? -20.936 -2.521 15.190 1.00 66.38 102 PHE A O 1
ATOM 804 N N . ARG A 1 103 ? -20.981 -2.075 12.983 1.00 66.44 103 ARG A N 1
ATOM 805 C CA . ARG A 1 103 ? -21.224 -0.627 13.054 1.00 66.44 103 ARG A CA 1
ATOM 806 C C . ARG A 1 103 ? -22.240 -0.187 14.119 1.00 66.44 103 ARG A C 1
ATOM 808 O O . ARG A 1 103 ? -22.015 0.796 14.800 1.00 66.44 103 ARG A O 1
ATOM 815 N N . ASN A 1 104 ? -23.338 -0.922 14.297 1.00 63.72 104 ASN A N 1
ATOM 816 C CA . ASN A 1 104 ? -24.419 -0.542 15.225 1.00 63.72 104 ASN A CA 1
ATOM 817 C C . ASN A 1 104 ? -24.342 -1.223 16.606 1.00 63.72 104 ASN A C 1
ATOM 819 O O . ASN A 1 104 ? -25.272 -1.100 17.401 1.00 63.72 104 ASN A O 1
ATOM 823 N N . CYS A 1 105 ? -23.317 -2.042 16.847 1.00 59.91 105 CYS A N 1
ATOM 824 C CA . CYS A 1 105 ? -23.234 -2.918 18.020 1.00 59.91 105 CYS A CA 1
ATOM 825 C C . CYS A 1 105 ? -21.894 -2.853 18.753 1.00 59.91 105 CYS A C 1
ATOM 827 O O . CYS A 1 105 ? -21.747 -3.488 19.803 1.00 59.91 105 CYS A O 1
ATOM 829 N N . ASP A 1 106 ? -20.929 -2.116 18.211 1.00 58.88 106 ASP A N 1
ATOM 830 C CA . ASP A 1 106 ? -19.640 -1.887 18.838 1.00 58.88 106 ASP A CA 1
ATOM 831 C C . ASP A 1 106 ? -19.629 -0.495 19.481 1.00 58.88 106 ASP A C 1
ATOM 833 O O . ASP A 1 106 ? -19.749 0.520 18.802 1.00 58.88 106 ASP A O 1
ATOM 837 N N . LYS A 1 107 ? -19.457 -0.444 20.807 1.00 54.22 107 LYS A N 1
ATOM 838 C CA . LYS A 1 107 ? -19.341 0.814 21.561 1.00 54.22 107 LYS A CA 1
ATOM 839 C C . LYS A 1 107 ? -18.181 1.678 21.084 1.00 54.22 107 LYS A C 1
ATOM 841 O O . LYS A 1 107 ? -18.216 2.886 21.298 1.00 54.22 107 LYS A O 1
ATOM 846 N N . LEU A 1 108 ? -17.164 1.086 20.452 1.00 51.84 108 LEU A N 1
ATOM 847 C CA . LEU A 1 108 ? -16.118 1.893 19.844 1.00 51.84 108 LEU A CA 1
ATOM 848 C C . LEU A 1 108 ? -16.532 2.580 18.567 1.00 51.84 108 LEU A C 1
ATOM 850 O O . LEU A 1 108 ? -15.999 3.635 18.251 1.00 51.84 108 LEU A O 1
ATOM 854 N N . PHE A 1 109 ? -17.475 1.988 17.852 1.00 53.97 109 PHE A N 1
ATOM 855 C CA . PHE A 1 109 ? -18.058 2.615 16.689 1.00 53.97 109 PHE A CA 1
ATOM 856 C C . PHE A 1 109 ? -18.890 3.841 17.094 1.00 53.97 109 PHE A C 1
ATOM 858 O O . PHE A 1 109 ? -18.914 4.838 16.385 1.00 53.97 109 PHE A O 1
ATOM 865 N N . ASP A 1 110 ? -19.524 3.810 18.263 1.00 51.72 110 ASP A N 1
ATOM 866 C CA . ASP A 1 110 ? -20.253 4.971 18.783 1.00 51.72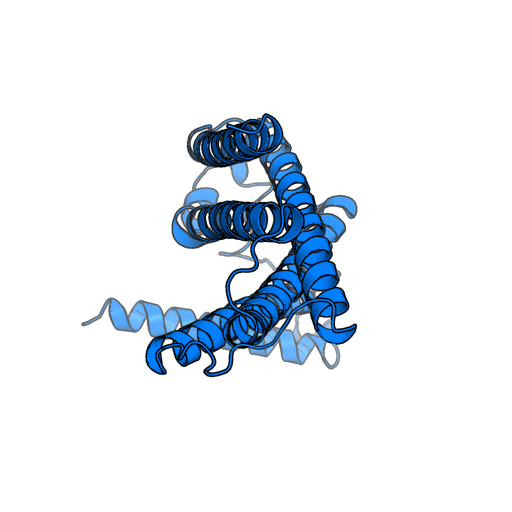 110 ASP A CA 1
ATOM 867 C C . ASP A 1 110 ? -19.322 6.031 19.407 1.00 51.72 110 ASP A C 1
ATOM 869 O O . ASP A 1 110 ? -19.657 7.215 19.420 1.00 51.72 110 ASP A O 1
ATOM 873 N N . ALA A 1 111 ? -18.157 5.621 19.928 1.00 53.22 111 ALA A N 1
ATOM 874 C CA . ALA A 1 111 ? -17.179 6.514 20.557 1.00 53.22 111 ALA A CA 1
ATOM 875 C C . ALA A 1 111 ? -16.199 7.162 19.560 1.00 53.22 111 ALA A C 1
ATOM 877 O O . ALA A 1 111 ? -15.806 8.312 19.748 1.00 53.22 111 ALA A O 1
ATOM 878 N N . ALA A 1 112 ? -15.804 6.441 18.507 1.00 57.53 112 ALA A N 1
ATOM 879 C CA . ALA A 1 112 ? -15.019 6.982 17.406 1.00 57.53 112 ALA A CA 1
ATOM 880 C C . ALA A 1 112 ? -15.951 7.782 16.492 1.00 57.53 112 ALA A C 1
ATOM 882 O O . ALA A 1 112 ? -16.908 7.240 15.939 1.00 57.53 112 ALA A O 1
ATOM 883 N N . GLY A 1 113 ? -15.691 9.079 16.332 1.00 60.78 113 GLY A N 1
ATOM 884 C CA . GLY A 1 113 ? -16.495 9.924 15.450 1.00 60.78 113 GLY A CA 1
ATOM 885 C C . GLY A 1 113 ? -16.551 9.369 14.020 1.00 60.78 113 GLY A C 1
ATOM 886 O O . GLY A 1 113 ? -15.625 8.701 13.559 1.00 60.78 113 GLY A O 1
ATOM 887 N N . ALA A 1 114 ? -17.622 9.677 13.281 1.00 66.50 114 ALA A N 1
ATOM 888 C CA . ALA A 1 114 ? -17.823 9.168 11.919 1.00 66.50 114 ALA A CA 1
ATOM 889 C C . ALA A 1 114 ? -16.635 9.457 10.976 1.00 66.50 114 ALA A C 1
ATOM 891 O O . ALA A 1 114 ? -16.341 8.661 10.087 1.00 66.50 114 ALA A O 1
ATOM 892 N N . GLU A 1 115 ? -15.932 10.574 11.176 1.00 68.81 115 GLU A N 1
ATOM 893 C CA . GLU A 1 115 ? -14.744 10.943 10.396 1.00 68.81 115 GLU A CA 1
ATOM 894 C C . GLU A 1 115 ? -13.569 9.975 10.594 1.00 68.81 115 GLU A C 1
ATOM 896 O O . GLU A 1 115 ? -12.879 9.642 9.631 1.00 68.81 115 GLU A O 1
ATOM 901 N N . GLU A 1 116 ? -13.362 9.478 11.814 1.00 68.50 116 GLU A N 1
ATOM 902 C CA . GLU A 1 116 ? -12.262 8.561 12.140 1.00 68.50 116 GLU A CA 1
ATOM 903 C C . GLU A 1 116 ? -12.466 7.205 11.462 1.00 68.50 116 GLU A C 1
ATOM 905 O O . GLU A 1 116 ? -11.539 6.632 10.896 1.00 68.50 116 GLU A O 1
ATOM 910 N N . GLN A 1 117 ? -13.713 6.749 11.400 1.00 70.81 117 GLN A N 1
ATOM 911 C CA . GLN A 1 117 ? -14.082 5.498 10.739 1.00 70.81 117 GLN A CA 1
ATOM 912 C C . GLN A 1 117 ? -13.874 5.556 9.231 1.00 70.81 117 GLN A C 1
ATOM 914 O O . GLN A 1 117 ? -13.401 4.594 8.626 1.00 70.81 117 GLN A O 1
ATOM 919 N N . TRP A 1 118 ? -14.221 6.686 8.608 1.00 77.44 118 TRP A N 1
ATOM 920 C CA . TRP A 1 118 ? -13.965 6.890 7.186 1.00 77.44 118 TRP A CA 1
ATOM 921 C C . TRP A 1 118 ? -12.467 6.916 6.885 1.00 77.44 118 TRP A C 1
ATOM 923 O O . TRP A 1 118 ? -12.051 6.369 5.864 1.00 77.44 118 TRP A O 1
ATOM 933 N N . GLN A 1 119 ? -11.655 7.501 7.770 1.00 78.69 119 GLN A N 1
ATOM 934 C CA . GLN A 1 119 ? -10.198 7.507 7.627 1.00 78.69 119 GLN A CA 1
ATOM 935 C C . GLN A 1 119 ? -9.598 6.102 7.748 1.00 78.69 119 GLN A C 1
ATOM 937 O O . GLN A 1 119 ? -8.769 5.734 6.915 1.00 78.69 119 GLN A O 1
ATOM 942 N N . GLU A 1 120 ? -10.039 5.304 8.722 1.00 77.44 120 GLU A N 1
ATOM 943 C CA . GLU A 1 120 ? -9.596 3.913 8.886 1.00 77.44 120 GLU A CA 1
ATOM 944 C C . GLU A 1 120 ? -10.020 3.036 7.703 1.00 77.44 120 GLU A C 1
ATOM 946 O O . GLU A 1 120 ? -9.192 2.341 7.115 1.00 77.44 120 GLU A O 1
ATOM 951 N N . ALA A 1 121 ? -11.282 3.125 7.274 1.00 83.00 121 ALA A N 1
ATOM 952 C CA . ALA A 1 121 ? -11.776 2.367 6.126 1.00 83.00 121 ALA A CA 1
ATOM 953 C C . ALA A 1 121 ? -11.045 2.741 4.825 1.00 83.00 121 ALA A C 1
ATOM 955 O O . ALA A 1 121 ? -10.706 1.866 4.023 1.00 83.00 121 ALA A O 1
ATOM 956 N N . LEU A 1 122 ? -10.770 4.034 4.614 1.00 88.19 122 LEU A N 1
ATOM 957 C CA . LEU A 1 122 ? -9.996 4.507 3.467 1.00 88.19 122 LEU A CA 1
ATOM 958 C C . LEU A 1 122 ? -8.566 3.963 3.499 1.00 88.19 122 LEU A C 1
ATOM 960 O O . LEU A 1 122 ? -8.052 3.540 2.463 1.00 88.19 122 LEU A O 1
ATOM 964 N N . TYR A 1 123 ? -7.926 3.960 4.666 1.00 87.00 123 TYR A N 1
ATOM 965 C CA . TYR A 1 123 ? -6.590 3.398 4.820 1.00 87.00 123 TYR A CA 1
ATOM 966 C C . TYR A 1 123 ? -6.562 1.899 4.543 1.00 87.00 123 TYR A C 1
ATOM 968 O O . TYR A 1 123 ? -5.685 1.448 3.809 1.00 87.00 123 TYR A O 1
ATOM 976 N N . ASP A 1 124 ? -7.522 1.137 5.066 1.00 87.25 124 ASP A N 1
ATOM 977 C CA . ASP A 1 124 ? -7.607 -0.308 4.849 1.00 87.25 124 ASP A CA 1
ATOM 978 C C . ASP A 1 124 ? -7.775 -0.629 3.355 1.00 87.25 124 ASP A C 1
ATOM 980 O O . ASP A 1 124 ? -7.054 -1.467 2.807 1.00 87.25 124 ASP A O 1
ATOM 984 N N . LEU A 1 125 ? -8.653 0.098 2.657 1.00 91.06 125 LEU A N 1
ATOM 985 C CA . LEU A 1 125 ? -8.838 -0.030 1.208 1.00 91.06 125 LEU A CA 1
ATOM 986 C C . LEU A 1 125 ? -7.583 0.366 0.417 1.00 91.06 125 LEU A C 1
ATOM 988 O O . LEU A 1 125 ? -7.195 -0.331 -0.530 1.00 91.06 125 LEU A O 1
ATOM 992 N N . LEU A 1 126 ? -6.927 1.465 0.796 1.00 93.00 126 LEU A N 1
ATOM 993 C CA . LEU A 1 126 ? -5.678 1.897 0.171 1.00 93.00 126 LEU A CA 1
ATOM 994 C C . LEU A 1 126 ? -4.548 0.900 0.420 1.00 93.00 126 LEU A C 1
ATOM 996 O O . LEU A 1 126 ? -3.765 0.656 -0.487 1.00 93.00 126 LEU A O 1
ATOM 1000 N N . MET A 1 127 ? -4.480 0.276 1.594 1.00 90.69 127 MET A N 1
ATOM 1001 C CA . MET A 1 127 ? -3.475 -0.735 1.908 1.00 90.69 127 MET A CA 1
ATOM 1002 C C . MET A 1 127 ? -3.669 -1.992 1.058 1.00 90.69 127 MET A C 1
ATOM 1004 O O . MET A 1 127 ? -2.718 -2.469 0.441 1.00 90.69 127 MET A O 1
ATOM 1008 N N . ILE A 1 128 ? -4.904 -2.505 0.974 1.00 92.12 128 ILE A N 1
ATOM 1009 C CA . ILE A 1 128 ? -5.234 -3.674 0.146 1.00 92.12 128 ILE A CA 1
ATOM 1010 C C . ILE A 1 128 ? -4.857 -3.401 -1.312 1.00 92.12 128 ILE A C 1
ATOM 1012 O O . ILE A 1 128 ? -4.126 -4.183 -1.925 1.00 92.12 128 ILE A O 1
ATOM 1016 N N . SER A 1 129 ? -5.326 -2.276 -1.856 1.00 94.31 129 SER A N 1
ATOM 1017 C CA . SER A 1 129 ? -5.052 -1.906 -3.246 1.00 94.31 129 SER A CA 1
ATOM 1018 C C . SER A 1 129 ? -3.561 -1.677 -3.491 1.00 94.31 129 SER A C 1
ATOM 1020 O O . SER A 1 129 ? -3.029 -2.216 -4.457 1.00 94.31 129 SER A O 1
ATOM 1022 N N . PHE A 1 130 ? -2.856 -0.978 -2.598 1.00 94.31 130 PHE A N 1
ATOM 1023 C CA . PHE A 1 130 ? -1.415 -0.741 -2.687 1.00 94.31 130 PHE A CA 1
ATOM 1024 C C . PHE A 1 130 ? -0.595 -2.036 -2.666 1.00 94.31 130 PHE A C 1
ATOM 1026 O O . PHE A 1 130 ? 0.325 -2.182 -3.472 1.00 94.31 130 PHE A O 1
ATOM 1033 N N . CYS A 1 131 ? -0.917 -2.991 -1.790 1.00 92.56 131 CYS A N 1
ATOM 1034 C CA . CYS A 1 131 ? -0.207 -4.269 -1.712 1.00 92.56 131 CYS A CA 1
ATOM 1035 C C . CYS A 1 131 ? -0.402 -5.107 -2.981 1.00 92.56 131 CYS A C 1
ATOM 1037 O O . CYS A 1 131 ? 0.577 -5.590 -3.554 1.00 92.56 131 CYS A O 1
ATOM 1039 N N . VAL A 1 132 ? -1.645 -5.238 -3.455 1.00 94.06 132 VAL A N 1
ATOM 1040 C CA . VAL A 1 132 ? -1.956 -5.979 -4.689 1.00 94.06 132 VAL A CA 1
ATOM 1041 C C . VAL A 1 132 ? -1.291 -5.319 -5.896 1.00 94.06 132 VAL A C 1
ATOM 1043 O O . VAL A 1 132 ? -0.633 -5.994 -6.689 1.00 94.06 132 VAL A O 1
ATOM 1046 N N . LEU A 1 133 ? -1.399 -3.995 -6.010 1.00 95.25 133 LEU A N 1
ATOM 1047 C CA . LEU A 1 133 ? -0.807 -3.230 -7.102 1.00 95.25 133 LEU A CA 1
ATOM 1048 C C . LEU A 1 133 ? 0.721 -3.320 -7.101 1.00 95.25 133 LEU A C 1
ATOM 1050 O O . LEU A 1 133 ? 1.320 -3.520 -8.153 1.00 95.25 133 LEU A O 1
ATOM 1054 N N . SER A 1 134 ? 1.349 -3.253 -5.926 1.00 93.31 134 SER A N 1
ATOM 1055 C CA . 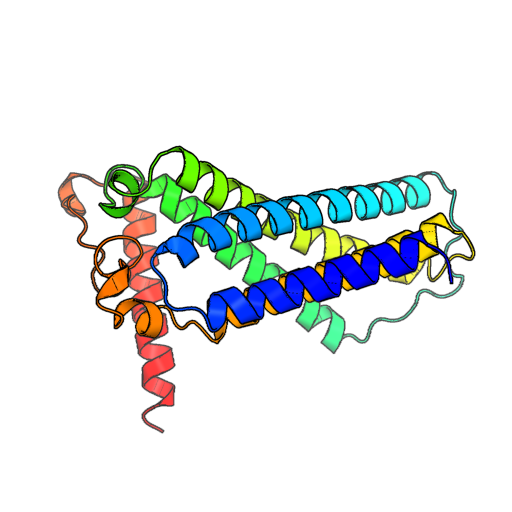SER A 1 134 ? 2.801 -3.387 -5.784 1.00 93.31 134 SER A CA 1
ATOM 1056 C C . SER A 1 134 ? 3.290 -4.776 -6.193 1.00 93.31 134 SER A C 1
ATOM 1058 O O . SER A 1 134 ? 4.331 -4.883 -6.843 1.00 93.31 134 SER A O 1
ATOM 1060 N N . LEU A 1 135 ? 2.540 -5.839 -5.878 1.00 93.06 135 LEU A N 1
ATOM 1061 C CA . LEU A 1 135 ? 2.863 -7.198 -6.320 1.00 93.06 135 LEU A CA 1
ATOM 1062 C C . LEU A 1 135 ? 2.799 -7.318 -7.850 1.00 93.06 135 LEU A C 1
ATOM 1064 O O . LEU A 1 135 ? 3.749 -7.802 -8.470 1.00 93.06 135 LEU A O 1
ATOM 1068 N N . ILE A 1 136 ? 1.714 -6.831 -8.462 1.00 93.81 136 ILE A N 1
ATOM 1069 C CA . ILE A 1 136 ? 1.547 -6.813 -9.925 1.00 93.81 136 ILE A CA 1
ATOM 1070 C C . ILE A 1 136 ? 2.671 -6.000 -10.571 1.00 93.81 136 ILE A C 1
ATOM 1072 O O 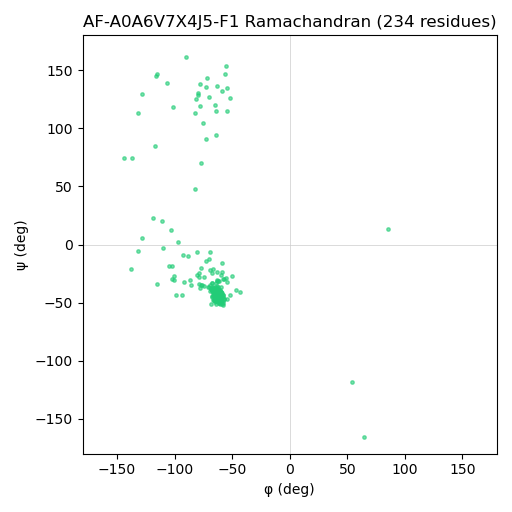. ILE A 1 136 ? 3.304 -6.467 -11.518 1.00 93.81 136 ILE A O 1
ATOM 1076 N N . TYR A 1 137 ? 2.973 -4.824 -10.021 1.00 92.75 137 TYR A N 1
ATOM 1077 C CA . TYR A 1 137 ? 4.051 -3.961 -10.485 1.00 92.75 137 TYR A CA 1
ATOM 1078 C C . TYR A 1 137 ? 5.404 -4.682 -10.458 1.00 92.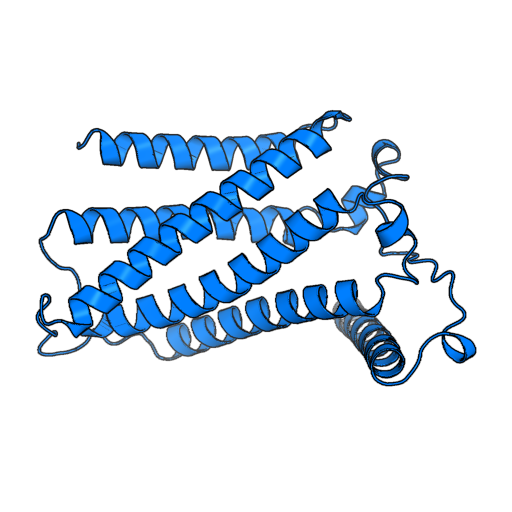75 137 TYR A C 1
ATOM 1080 O O . TYR A 1 137 ? 6.108 -4.654 -11.463 1.00 92.75 137 TYR A O 1
ATOM 1088 N N . ILE A 1 138 ? 5.764 -5.378 -9.371 1.00 90.38 138 ILE A N 1
ATOM 1089 C CA . ILE A 1 138 ? 7.024 -6.141 -9.277 1.00 90.38 138 ILE A CA 1
ATOM 1090 C C . ILE A 1 138 ? 7.084 -7.241 -10.343 1.00 90.38 138 ILE A C 1
ATOM 1092 O O . ILE A 1 138 ? 8.116 -7.407 -11.002 1.00 90.38 138 ILE A O 1
ATOM 1096 N N . PHE A 1 139 ? 5.987 -7.971 -10.555 1.00 89.88 139 PHE A N 1
ATOM 1097 C CA . PHE A 1 139 ? 5.937 -9.002 -11.589 1.00 89.88 139 PHE A CA 1
ATOM 1098 C C . PHE A 1 139 ? 6.060 -8.420 -12.985 1.00 89.88 139 PHE A C 1
ATOM 1100 O O . PHE A 1 139 ? 6.905 -8.880 -13.751 1.00 89.88 139 PHE A O 1
ATOM 1107 N N . GLN A 1 140 ? 5.306 -7.374 -13.309 1.00 90.19 140 GLN A N 1
ATOM 1108 C CA . GLN A 1 140 ? 5.427 -6.705 -14.598 1.00 90.19 140 GLN A CA 1
ATOM 1109 C C . GLN A 1 140 ? 6.852 -6.185 -14.792 1.00 90.19 140 GLN A C 1
ATOM 1111 O O . GLN A 1 140 ? 7.462 -6.387 -15.839 1.00 90.19 140 GLN A O 1
ATOM 1116 N N . ARG A 1 141 ? 7.449 -5.618 -13.746 1.00 88.38 141 ARG A N 1
ATOM 1117 C CA . ARG A 1 141 ? 8.806 -5.086 -13.778 1.00 88.38 141 ARG A CA 1
ATOM 1118 C C . ARG A 1 141 ? 9.875 -6.130 -14.085 1.00 88.38 141 ARG A C 1
ATOM 1120 O O . ARG A 1 141 ? 10.859 -5.793 -14.741 1.00 88.38 141 ARG A O 1
ATOM 1127 N N . SER A 1 142 ? 9.677 -7.383 -13.682 1.00 88.44 142 SER A N 1
ATOM 1128 C CA . SER A 1 142 ? 10.596 -8.478 -14.023 1.00 88.44 142 SER A CA 1
ATOM 1129 C C . SER A 1 142 ? 10.738 -8.705 -15.538 1.00 88.44 142 SER A C 1
ATOM 1131 O O . SER A 1 142 ? 11.799 -9.135 -15.990 1.00 88.44 142 SER A O 1
ATOM 1133 N N . TYR A 1 143 ? 9.721 -8.338 -16.329 1.00 87.75 143 TYR A N 1
ATOM 1134 C CA . TYR A 1 143 ? 9.726 -8.448 -17.792 1.00 87.75 143 TYR A CA 1
ATOM 1135 C C . TYR A 1 143 ? 10.347 -7.243 -18.508 1.00 87.75 143 TYR A C 1
ATOM 1137 O O . TYR A 1 143 ? 10.907 -7.411 -19.589 1.00 87.75 143 TYR A O 1
ATOM 1145 N N . TYR A 1 144 ? 10.257 -6.040 -17.933 1.00 87.75 144 TYR A N 1
ATOM 1146 C CA . TYR A 1 144 ? 10.729 -4.799 -18.571 1.00 87.75 144 TYR A CA 1
ATOM 1147 C C . TYR A 1 144 ? 12.082 -4.300 -18.037 1.00 87.75 144 TYR A C 1
ATOM 1149 O O . TYR A 1 144 ? 12.733 -3.498 -18.696 1.00 87.75 144 TYR A O 1
ATOM 1157 N N . GLY A 1 145 ? 12.529 -4.750 -16.860 1.00 85.00 145 GLY A N 1
ATOM 1158 C CA . GLY A 1 145 ? 13.833 -4.373 -16.301 1.00 85.00 145 GLY A CA 1
ATOM 1159 C C . GLY A 1 145 ? 13.971 -2.888 -15.962 1.00 85.00 145 GLY A C 1
ATOM 1160 O O . GLY A 1 145 ? 12.990 -2.155 -15.866 1.00 85.00 145 GLY A O 1
ATOM 1161 N N . SER A 1 146 ? 15.200 -2.421 -15.726 1.00 85.00 146 SER A N 1
ATOM 1162 C CA . SER A 1 146 ? 15.492 -0.992 -15.533 1.00 85.00 146 SER A CA 1
ATOM 1163 C C . SER A 1 146 ? 15.571 -0.248 -16.861 1.00 85.00 146 SER A C 1
ATOM 1165 O O . SER A 1 146 ? 16.318 -0.671 -17.736 1.00 85.00 146 SER A O 1
ATOM 1167 N N . GLN A 1 147 ? 14.872 0.880 -16.973 1.00 83.81 147 GLN A N 1
ATOM 1168 C CA . GLN A 1 147 ? 14.855 1.709 -18.177 1.00 83.81 147 GLN A CA 1
ATOM 1169 C C . GLN A 1 147 ? 15.667 2.980 -17.915 1.00 83.81 147 GLN A C 1
ATOM 1171 O O . GLN A 1 147 ? 15.577 3.566 -16.836 1.00 83.81 147 GLN A O 1
ATOM 1176 N N . ASN A 1 148 ? 16.464 3.435 -18.883 1.00 81.69 148 ASN A N 1
ATOM 1177 C CA . ASN A 1 148 ? 17.330 4.606 -18.698 1.00 81.69 148 ASN A CA 1
ATOM 1178 C C . ASN A 1 148 ? 16.572 5.932 -18.904 1.00 81.69 148 ASN A C 1
ATOM 1180 O O . ASN A 1 148 ? 17.005 6.809 -19.647 1.00 81.69 148 ASN A O 1
ATOM 1184 N N . THR A 1 149 ? 15.401 6.066 -18.278 1.00 85.69 149 THR A N 1
ATOM 1185 C CA . THR A 1 149 ? 14.585 7.285 -18.330 1.00 85.69 149 THR A CA 1
ATOM 1186 C C . THR A 1 149 ? 14.489 7.921 -16.947 1.00 85.69 149 THR A C 1
ATOM 1188 O O . THR A 1 149 ? 14.441 7.236 -15.923 1.00 85.69 149 THR A O 1
ATOM 1191 N N . ASN A 1 150 ? 14.414 9.255 -16.898 1.00 86.75 150 ASN A N 1
ATOM 1192 C CA . ASN A 1 150 ? 14.236 9.981 -15.635 1.00 86.75 150 ASN A CA 1
ATOM 1193 C C . ASN A 1 150 ? 12.939 9.573 -14.916 1.00 86.75 150 ASN A C 1
ATOM 1195 O O . ASN A 1 150 ? 12.923 9.459 -13.692 1.00 86.75 150 ASN A O 1
ATOM 1199 N N . PHE A 1 151 ? 11.873 9.309 -15.679 1.00 88.06 151 PHE A N 1
ATOM 1200 C CA . PHE A 1 151 ? 10.601 8.814 -15.154 1.00 88.06 151 PHE A CA 1
ATOM 1201 C C . PHE A 1 151 ? 10.768 7.471 -14.432 1.00 88.06 151 PHE A C 1
ATOM 1203 O O . PHE A 1 151 ? 10.287 7.306 -13.311 1.00 88.06 151 PHE A O 1
ATOM 1210 N N . ASP A 1 152 ? 11.494 6.535 -15.045 1.00 87.75 152 ASP A N 1
ATOM 1211 C CA . ASP A 1 152 ? 11.751 5.218 -14.472 1.00 87.75 152 ASP A CA 1
ATOM 1212 C C . ASP A 1 152 ? 12.581 5.290 -13.186 1.00 87.75 152 ASP A C 1
ATOM 1214 O O . ASP A 1 152 ? 12.246 4.675 -12.170 1.00 87.75 152 ASP A O 1
ATOM 1218 N N . LEU A 1 153 ? 13.640 6.102 -13.205 1.00 88.25 153 LEU A N 1
ATOM 1219 C CA . LEU A 1 153 ? 14.509 6.311 -12.053 1.00 88.25 153 LEU A CA 1
ATOM 1220 C C . LEU A 1 153 ? 13.739 6.888 -10.857 1.00 88.25 153 LEU A C 1
ATOM 1222 O O . LEU A 1 153 ? 13.913 6.417 -9.731 1.00 88.25 153 LEU A O 1
ATOM 1226 N N . ILE A 1 154 ? 12.900 7.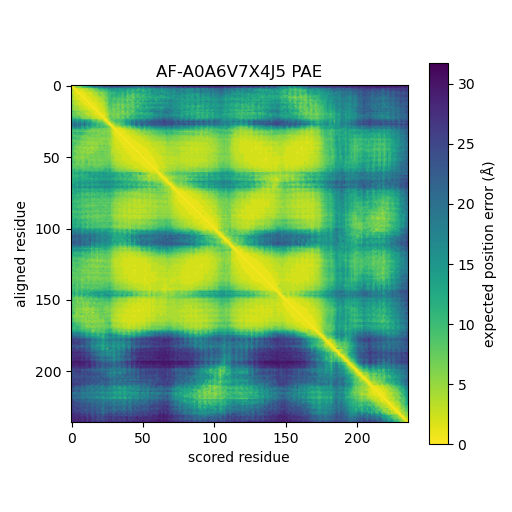902 -11.093 1.00 87.81 154 ILE A N 1
ATOM 1227 C CA . ILE A 1 154 ? 12.073 8.528 -10.052 1.00 87.81 154 ILE A CA 1
ATOM 1228 C C . ILE A 1 154 ? 11.043 7.529 -9.528 1.00 87.81 154 ILE A C 1
ATOM 1230 O O . ILE A 1 154 ? 10.949 7.347 -8.316 1.00 87.81 154 ILE A O 1
ATOM 1234 N N . THR A 1 155 ? 10.338 6.829 -10.421 1.00 89.19 155 THR A N 1
ATOM 1235 C CA . THR A 1 155 ? 9.304 5.851 -10.052 1.00 89.19 155 THR A CA 1
ATOM 1236 C C . THR A 1 155 ? 9.872 4.754 -9.158 1.00 89.19 155 THR A C 1
ATOM 1238 O O . THR A 1 155 ? 9.342 4.502 -8.080 1.00 89.19 155 THR A O 1
ATOM 1241 N N . ARG A 1 156 ? 11.010 4.153 -9.528 1.00 89.50 156 ARG A N 1
ATOM 1242 C CA . ARG A 1 156 ? 11.670 3.120 -8.710 1.00 89.50 156 ARG A CA 1
ATOM 1243 C C . ARG A 1 156 ? 12.063 3.626 -7.326 1.00 89.50 156 ARG A C 1
ATOM 1245 O O . ARG A 1 156 ? 11.849 2.931 -6.336 1.00 89.50 156 ARG A O 1
ATOM 1252 N N . LYS A 1 157 ? 12.657 4.821 -7.255 1.00 88.88 157 LYS A N 1
ATOM 1253 C CA . LYS A 1 157 ? 13.069 5.424 -5.981 1.00 88.88 157 LYS A CA 1
ATOM 1254 C C . LYS A 1 157 ? 11.866 5.708 -5.089 1.00 88.88 157 LYS A C 1
ATOM 1256 O O . LYS A 1 157 ? 11.909 5.364 -3.912 1.00 88.88 157 LYS A O 1
ATOM 1261 N N . TRP A 1 158 ? 10.803 6.279 -5.649 1.00 89.75 158 TRP A N 1
ATOM 1262 C CA . TRP A 1 158 ? 9.581 6.584 -4.911 1.00 89.75 158 TRP A CA 1
ATOM 1263 C C . TRP A 1 158 ? 8.895 5.321 -4.395 1.00 89.75 158 TRP A C 1
ATOM 1265 O O . TRP A 1 158 ? 8.582 5.246 -3.211 1.00 89.75 158 TRP A O 1
ATOM 1275 N N . VAL A 1 159 ? 8.751 4.296 -5.244 1.00 91.00 159 VAL A N 1
ATOM 1276 C CA . VAL A 1 159 ? 8.174 3.001 -4.851 1.00 91.00 159 VAL A CA 1
ATOM 1277 C C . VAL A 1 159 ? 8.947 2.388 -3.686 1.00 91.00 159 VAL A C 1
ATOM 1279 O O . VAL A 1 159 ? 8.331 1.993 -2.700 1.00 91.00 159 VAL A O 1
ATOM 1282 N N . ASN A 1 160 ? 10.281 2.370 -3.750 1.00 89.50 160 ASN A N 1
ATOM 1283 C CA . ASN A 1 160 ? 11.107 1.840 -2.664 1.00 89.50 160 ASN A CA 1
ATOM 1284 C C . ASN A 1 160 ? 10.930 2.632 -1.361 1.00 89.50 160 ASN A C 1
ATOM 1286 O O . ASN A 1 160 ? 10.751 2.030 -0.308 1.00 89.50 160 ASN A O 1
ATOM 1290 N N . ILE A 1 161 ? 10.942 3.967 -1.429 1.00 87.25 161 ILE A N 1
ATOM 1291 C CA . ILE A 1 161 ? 10.769 4.835 -0.256 1.00 87.25 161 ILE A CA 1
ATOM 1292 C C . ILE A 1 161 ? 9.406 4.604 0.400 1.00 87.25 161 ILE A C 1
ATOM 1294 O O . ILE A 1 161 ? 9.335 4.380 1.609 1.00 87.25 161 ILE A O 1
ATOM 1298 N N . VAL A 1 162 ? 8.328 4.628 -0.386 1.00 90.06 162 VAL A N 1
ATOM 1299 C CA . VAL A 1 162 ? 6.968 4.448 0.136 1.00 90.06 162 VAL A CA 1
ATOM 1300 C C . VAL A 1 162 ? 6.792 3.044 0.713 1.00 90.06 162 VAL A C 1
ATOM 1302 O O . VAL A 1 162 ? 6.245 2.918 1.807 1.00 90.06 162 VAL A O 1
ATOM 1305 N N . LEU A 1 163 ? 7.316 2.002 0.054 1.00 88.88 163 LEU A N 1
ATOM 1306 C CA . LEU A 1 163 ? 7.312 0.639 0.597 1.00 88.88 163 LEU A CA 1
ATOM 1307 C C . LEU A 1 163 ? 8.029 0.559 1.947 1.00 88.88 163 LEU A C 1
ATOM 1309 O O . LEU A 1 163 ? 7.500 -0.057 2.868 1.00 88.88 163 LEU A O 1
ATOM 1313 N N . THR A 1 164 ? 9.190 1.202 2.098 1.00 85.50 164 THR A N 1
ATOM 1314 C CA . THR A 1 164 ? 9.907 1.238 3.380 1.00 85.50 164 THR A CA 1
ATOM 1315 C C . THR A 1 164 ? 9.089 1.934 4.464 1.00 85.50 164 THR A C 1
ATOM 1317 O O . THR A 1 164 ? 8.955 1.385 5.553 1.00 85.50 164 THR A O 1
ATOM 1320 N N . ILE A 1 165 ? 8.500 3.101 4.183 1.00 85.19 165 ILE A N 1
ATOM 1321 C CA . ILE A 1 165 ? 7.680 3.840 5.161 1.00 85.19 165 ILE A CA 1
ATOM 1322 C C . ILE A 1 165 ? 6.466 3.007 5.593 1.00 85.19 165 ILE A C 1
ATOM 1324 O O . ILE A 1 165 ? 6.193 2.884 6.787 1.00 85.19 165 ILE A O 1
ATOM 1328 N N . VAL A 1 166 ? 5.755 2.406 4.635 1.00 87.12 166 VAL A N 1
ATOM 1329 C CA . VAL A 1 166 ? 4.586 1.557 4.908 1.00 87.12 166 VAL A CA 1
ATOM 1330 C C . VAL A 1 166 ? 4.983 0.322 5.714 1.00 87.12 166 VAL A C 1
ATOM 1332 O O . VAL A 1 166 ? 4.307 -0.020 6.681 1.00 87.12 166 VAL A O 1
ATOM 1335 N N . TRP A 1 167 ? 6.097 -0.324 5.370 1.00 83.56 167 TRP A N 1
ATOM 1336 C CA . TRP A 1 167 ? 6.584 -1.493 6.096 1.00 83.56 167 TRP A CA 1
ATOM 1337 C C . TRP A 1 167 ? 6.974 -1.150 7.535 1.00 83.56 167 TRP A C 1
ATOM 1339 O O . TRP A 1 167 ? 6.524 -1.818 8.462 1.00 83.56 167 TRP A O 1
ATOM 1349 N N . VAL A 1 168 ? 7.725 -0.061 7.734 1.00 79.00 168 VAL A N 1
ATOM 1350 C CA . VAL A 1 168 ? 8.076 0.448 9.067 1.00 79.00 168 VAL A CA 1
ATOM 1351 C C . VAL A 1 168 ? 6.814 0.749 9.870 1.00 79.00 168 VAL A C 1
ATOM 1353 O O . VAL A 1 168 ? 6.724 0.331 11.020 1.00 79.00 168 VAL A O 1
ATOM 1356 N N . LYS A 1 169 ? 5.801 1.382 9.262 1.00 78.44 169 LYS A N 1
ATOM 1357 C CA . LYS A 1 169 ? 4.507 1.606 9.916 1.00 78.44 169 LYS A CA 1
ATOM 1358 C C . LYS A 1 169 ? 3.869 0.292 10.356 1.00 78.44 169 LYS A C 1
ATOM 1360 O O . LYS A 1 169 ? 3.469 0.190 11.506 1.00 78.44 169 LYS A O 1
ATOM 1365 N N . ILE A 1 170 ? 3.766 -0.709 9.482 1.00 75.94 170 ILE A N 1
ATOM 1366 C CA . ILE A 1 170 ? 3.138 -1.996 9.826 1.00 75.94 170 ILE A CA 1
ATOM 1367 C C . ILE A 1 170 ? 3.896 -2.681 10.970 1.00 75.94 170 ILE A C 1
ATOM 1369 O O . ILE A 1 170 ? 3.269 -3.108 11.937 1.00 75.94 170 ILE A O 1
ATOM 1373 N N . VAL A 1 171 ? 5.227 -2.749 10.896 1.00 70.75 171 VAL A N 1
ATOM 1374 C CA . VAL A 1 171 ? 6.064 -3.390 11.922 1.00 70.75 171 VAL A CA 1
ATOM 1375 C C . VAL A 1 171 ? 5.966 -2.658 13.259 1.00 70.75 171 VAL A C 1
ATOM 1377 O O . VAL A 1 171 ? 5.777 -3.295 14.291 1.00 70.75 171 VAL A O 1
ATOM 1380 N N . ILE A 1 172 ? 6.035 -1.328 13.257 1.00 65.62 172 ILE A N 1
ATOM 1381 C CA . ILE A 1 172 ? 5.959 -0.529 14.482 1.00 65.62 172 ILE A CA 1
ATOM 1382 C C . ILE A 1 172 ? 4.555 -0.594 15.097 1.00 65.62 172 ILE A C 1
ATOM 1384 O O . ILE A 1 172 ? 4.416 -0.911 16.277 1.00 65.62 172 ILE A O 1
ATOM 1388 N N . PHE A 1 173 ? 3.514 -0.337 14.302 1.00 61.81 173 PHE A N 1
ATOM 1389 C CA . PHE A 1 173 ? 2.144 -0.210 14.805 1.00 61.81 173 PHE A CA 1
ATOM 1390 C C . PHE A 1 173 ? 1.471 -1.538 15.124 1.00 61.81 173 PHE A C 1
ATOM 1392 O O . PHE A 1 173 ? 0.668 -1.579 16.047 1.00 61.81 173 PHE A O 1
ATOM 1399 N N . LYS A 1 174 ? 1.742 -2.605 14.361 1.00 61.00 174 LYS A N 1
ATOM 1400 C CA . LYS A 1 174 ? 1.145 -3.925 14.622 1.00 61.00 174 LYS A CA 1
ATOM 1401 C C . LYS A 1 174 ? 2.088 -4.885 15.344 1.00 61.00 174 LYS A C 1
ATOM 1403 O O . LYS A 1 174 ? 1.593 -5.787 16.009 1.00 61.00 174 LYS A O 1
ATOM 1408 N N . GLY A 1 175 ? 3.405 -4.725 15.195 1.00 50.50 175 GLY A N 1
ATOM 1409 C CA . GLY A 1 175 ? 4.403 -5.627 15.780 1.00 50.50 175 GLY A CA 1
ATOM 1410 C C . GLY A 1 175 ? 4.938 -5.184 17.144 1.00 50.50 175 GLY A C 1
ATOM 1411 O O . GLY A 1 175 ? 5.062 -6.022 18.029 1.00 50.50 175 GLY A O 1
ATOM 1412 N N . TYR A 1 176 ? 5.245 -3.894 17.328 1.00 45.91 176 TYR A N 1
ATOM 1413 C CA . TYR A 1 176 ? 5.884 -3.392 18.560 1.00 45.91 176 TYR A CA 1
ATOM 1414 C C . TYR A 1 176 ? 4.901 -2.777 19.547 1.00 45.91 176 TYR A C 1
ATOM 1416 O O . TYR A 1 176 ? 4.950 -3.052 20.741 1.00 45.91 176 TYR A O 1
ATOM 1424 N N . LEU A 1 177 ? 3.967 -1.978 19.043 1.00 48.31 177 LEU A N 1
ATOM 1425 C CA . LEU A 1 177 ? 2.801 -1.559 19.803 1.00 48.31 177 LEU A CA 1
ATOM 1426 C C . LEU A 1 177 ? 1.825 -2.732 19.818 1.00 48.31 177 LEU A C 1
ATOM 1428 O O . LEU A 1 177 ? 0.790 -2.715 19.152 1.00 48.31 177 LEU A O 1
ATOM 1432 N N . SER A 1 178 ? 2.184 -3.793 20.551 1.00 44.19 178 SER A N 1
ATOM 1433 C CA . SER A 1 178 ? 1.211 -4.817 20.891 1.00 44.19 178 SER A CA 1
ATOM 1434 C C . SER A 1 178 ? 0.030 -4.067 21.492 1.00 44.19 178 SER A C 1
ATOM 1436 O O . SER A 1 178 ? 0.161 -3.230 22.389 1.00 44.19 178 SER A O 1
ATOM 1438 N N . TYR A 1 179 ? -1.135 -4.315 20.923 1.00 44.75 179 TYR A N 1
ATOM 1439 C CA . TYR A 1 179 ? -2.375 -3.683 21.320 1.00 44.75 179 TYR A CA 1
ATOM 1440 C C . TYR A 1 179 ? -2.598 -3.757 22.858 1.00 44.75 179 TYR A C 1
ATOM 1442 O O . TYR A 1 179 ? -3.219 -2.881 23.457 1.00 44.75 179 TYR A O 1
ATOM 1450 N N . GLN A 1 180 ? -2.028 -4.772 23.518 1.00 41.38 180 GLN A N 1
ATOM 1451 C CA . GLN A 1 180 ? -2.056 -4.938 24.970 1.00 41.38 180 GLN A CA 1
ATOM 1452 C C . GLN A 1 180 ? -1.205 -3.903 25.731 1.00 41.38 180 GLN A C 1
ATOM 1454 O O . GLN A 1 180 ? -1.645 -3.443 26.782 1.00 41.38 180 GLN A O 1
ATOM 1459 N N . GLU A 1 181 ? -0.047 -3.479 25.213 1.00 43.50 181 GLU A N 1
ATOM 1460 C CA . GLU A 1 181 ? 0.816 -2.485 25.878 1.00 43.50 181 GLU A CA 1
ATOM 1461 C C . GLU A 1 181 ? 0.267 -1.057 25.788 1.00 43.50 181 GLU A C 1
ATOM 1463 O O . GLU A 1 181 ? 0.377 -0.292 26.745 1.00 43.50 181 GLU A O 1
ATOM 1468 N N . LEU A 1 182 ? -0.377 -0.697 24.672 1.00 48.44 182 LEU A N 1
ATOM 1469 C CA . LEU A 1 182 ? -1.111 0.571 24.552 1.00 48.44 182 LEU A CA 1
ATOM 1470 C C . LEU A 1 182 ? -2.277 0.641 25.546 1.00 48.44 182 LEU A C 1
ATOM 1472 O O . LEU A 1 182 ? -2.585 1.717 26.050 1.00 48.44 182 LEU A O 1
ATOM 1476 N N . CYS A 1 183 ? -2.881 -0.508 25.863 1.00 49.41 183 CYS A N 1
ATOM 1477 C CA . CYS A 1 183 ? -4.069 -0.597 26.709 1.00 49.41 183 CYS A CA 1
ATOM 1478 C C . CYS A 1 183 ? -3.857 -0.821 28.187 1.00 49.41 183 CYS A C 1
ATOM 1480 O O . CYS A 1 183 ? -4.793 -0.655 28.967 1.00 49.41 183 CYS A O 1
ATOM 1482 N N . GLN A 1 184 ? -2.629 -1.108 28.588 1.00 44.59 184 GLN A N 1
ATOM 1483 C CA . GLN A 1 184 ? -2.223 -0.986 29.981 1.00 44.59 184 GLN A CA 1
ATOM 1484 C C . GLN A 1 184 ? -1.887 0.463 30.369 1.00 44.59 184 GLN A C 1
ATOM 1486 O O . GLN A 1 184 ? -1.685 0.741 31.550 1.00 44.59 184 GLN A O 1
ATOM 1491 N N . ARG A 1 185 ? -1.865 1.409 29.417 1.00 52.44 185 ARG A N 1
ATOM 1492 C CA . ARG A 1 185 ? -1.658 2.834 29.709 1.00 52.44 185 ARG A CA 1
ATOM 1493 C C . ARG A 1 185 ? -2.974 3.476 30.150 1.00 52.44 185 ARG A C 1
ATOM 1495 O O . ARG A 1 185 ? -3.911 3.619 29.365 1.00 52.44 185 ARG A O 1
ATOM 1502 N N . SER A 1 186 ? -3.032 3.890 31.414 1.00 43.22 186 SER A N 1
ATOM 1503 C CA . SER A 1 186 ? -4.196 4.544 32.034 1.00 43.22 186 SER A CA 1
ATOM 1504 C C . SER A 1 186 ? -4.661 5.800 31.286 1.00 43.22 186 SER A C 1
ATOM 1506 O O . SER A 1 186 ? -5.856 6.088 31.262 1.00 43.22 186 SER A O 1
ATOM 1508 N N . GLU A 1 187 ? -3.743 6.495 30.616 1.00 41.53 187 GLU A N 1
ATOM 1509 C CA . GLU A 1 187 ? -3.973 7.723 29.839 1.00 41.53 187 GLU A CA 1
ATOM 1510 C C . GLU A 1 187 ? -4.798 7.498 28.556 1.00 41.53 187 GLU A C 1
ATOM 1512 O O . GLU A 1 187 ? -5.437 8.422 28.060 1.00 41.53 187 GLU A O 1
ATOM 1517 N N . ILE A 1 188 ? -4.829 6.266 28.032 1.00 45.19 188 ILE A N 1
ATOM 1518 C CA . ILE A 1 188 ? -5.481 5.891 26.759 1.00 45.19 188 ILE A CA 1
ATOM 1519 C C . ILE A 1 188 ? -6.744 5.032 27.008 1.00 45.19 188 ILE A C 1
ATOM 1521 O O . ILE A 1 188 ? -7.504 4.710 26.088 1.00 45.19 188 ILE A O 1
ATOM 1525 N N . SER A 1 189 ? -7.016 4.714 28.280 1.00 41.16 189 SER A N 1
ATOM 1526 C CA . SER A 1 189 ? -8.026 3.749 28.745 1.00 41.16 189 SER A CA 1
ATOM 1527 C C . SER A 1 189 ? -9.477 4.040 28.328 1.00 41.16 189 SER A C 1
ATOM 1529 O O . SER A 1 189 ? -10.305 3.133 28.374 1.00 41.16 189 SER A O 1
ATOM 1531 N N . GLY A 1 190 ? -9.788 5.261 27.876 1.00 40.78 190 GLY A N 1
ATOM 1532 C CA . GLY A 1 190 ? -11.123 5.654 27.406 1.00 40.78 190 GLY A CA 1
ATOM 1533 C C . GLY A 1 190 ? -11.294 5.787 25.888 1.00 40.78 190 GLY A C 1
ATOM 1534 O O . GLY A 1 190 ? -12.428 5.760 25.422 1.00 40.78 190 GLY A O 1
ATOM 1535 N N . TYR A 1 191 ? -10.209 5.922 25.115 1.00 38.44 191 TYR A N 1
ATOM 1536 C CA . TYR A 1 191 ? -10.282 6.324 23.697 1.00 38.44 191 TYR A CA 1
ATOM 1537 C C . TYR A 1 191 ? -9.810 5.261 22.707 1.00 38.44 191 TYR A C 1
ATOM 1539 O O . TYR A 1 191 ? -10.335 5.183 21.602 1.00 38.44 191 TYR A O 1
ATOM 1547 N N . TRP A 1 192 ? -8.817 4.447 23.070 1.00 39.72 192 TRP A N 1
ATOM 1548 C CA . TRP A 1 192 ? -8.128 3.583 22.098 1.00 39.72 192 TRP A CA 1
ATOM 1549 C C . TRP A 1 192 ? -8.063 2.115 22.520 1.00 39.72 192 TRP A C 1
ATOM 1551 O O . TRP A 1 192 ? -7.470 1.285 21.829 1.00 39.72 192 TRP A O 1
ATOM 1561 N N . CYS A 1 193 ? -8.728 1.770 23.629 1.00 46.50 193 CYS A N 1
ATOM 1562 C CA . CYS A 1 193 ? -8.636 0.443 24.225 1.00 46.50 193 CYS A CA 1
ATOM 1563 C C . CYS A 1 193 ? -9.925 -0.376 24.270 1.00 46.50 193 CYS A C 1
ATOM 1565 O O . CYS A 1 193 ? -10.566 -0.475 25.314 1.00 46.50 193 CYS A O 1
ATOM 1567 N N . PRO A 1 194 ? -10.249 -1.082 23.170 1.00 42.75 194 PRO A N 1
ATOM 1568 C CA . PRO A 1 194 ? -11.279 -2.105 23.134 1.00 42.75 194 PRO A CA 1
ATOM 1569 C C . PRO A 1 194 ? -10.879 -3.379 22.358 1.00 42.75 194 PRO A C 1
ATOM 1571 O O . PRO A 1 194 ? -11.355 -3.616 21.248 1.00 42.75 194 PRO A O 1
ATOM 1574 N N . VAL A 1 195 ? -10.018 -4.240 22.900 1.00 41.66 195 VAL A N 1
ATOM 1575 C CA . VAL A 1 195 ? -9.840 -5.594 22.329 1.00 41.66 195 VAL A CA 1
ATOM 1576 C C . VAL A 1 195 ? -9.743 -6.672 23.402 1.00 41.66 195 VAL A C 1
ATOM 1578 O O . VAL A 1 195 ? -10.126 -7.798 23.118 1.00 41.66 195 VAL A O 1
ATOM 1581 N N . ILE A 1 196 ? -9.401 -6.375 24.665 1.00 38.69 196 ILE A N 1
ATOM 1582 C CA . ILE A 1 196 ? -9.512 -7.412 25.719 1.00 38.69 196 ILE A CA 1
ATOM 1583 C C . ILE A 1 196 ? -10.963 -7.552 26.221 1.00 38.69 196 ILE A C 1
ATOM 1585 O O . ILE A 1 196 ? -11.384 -8.628 26.639 1.00 38.69 196 ILE A O 1
ATOM 1589 N N . ARG A 1 197 ? -11.776 -6.493 26.114 1.00 39.53 197 ARG A N 1
ATOM 1590 C CA . ARG A 1 197 ? -13.221 -6.533 26.387 1.00 39.53 197 ARG A CA 1
ATOM 1591 C C . ARG A 1 197 ? -13.972 -5.619 25.419 1.00 39.53 197 ARG A C 1
ATOM 1593 O O . ARG A 1 197 ? -14.428 -4.552 25.814 1.00 39.53 197 ARG A O 1
ATOM 1600 N N . ARG A 1 198 ? -14.134 -6.020 24.152 1.00 46.72 198 ARG A N 1
ATOM 1601 C CA . ARG A 1 198 ? -15.217 -5.447 23.330 1.00 46.72 198 ARG A CA 1
ATOM 1602 C C . ARG A 1 198 ? -16.530 -5.859 23.983 1.00 46.72 198 ARG A C 1
ATOM 1604 O O . ARG A 1 198 ? -16.993 -6.982 23.790 1.00 46.72 198 ARG A O 1
ATOM 1611 N N . SER A 1 199 ? -17.083 -5.007 24.843 1.00 44.88 199 SER A N 1
ATOM 1612 C CA . SER A 1 199 ? -18.395 -5.263 25.427 1.00 44.88 199 SER A CA 1
ATOM 1613 C C . SER A 1 199 ? -19.422 -5.026 24.326 1.00 44.88 199 SER A C 1
ATOM 1615 O O . SER A 1 199 ? -19.862 -3.893 24.128 1.00 44.88 199 SER A O 1
ATOM 1617 N N . TYR A 1 200 ? -19.756 -6.082 23.584 1.00 51.12 200 TYR A N 1
ATOM 1618 C CA . TYR A 1 200 ? -20.912 -6.073 22.698 1.00 51.12 200 TYR A CA 1
ATOM 1619 C C . TYR A 1 200 ? -22.119 -5.671 23.544 1.00 51.12 200 TYR A C 1
ATOM 1621 O O . TYR A 1 200 ? -22.468 -6.349 24.508 1.00 51.12 200 TYR A O 1
ATOM 1629 N N . THR A 1 201 ? -22.705 -4.519 23.242 1.00 54.03 201 THR A N 1
ATOM 1630 C CA . THR A 1 201 ? -23.924 -4.041 23.910 1.00 54.03 201 THR A CA 1
ATOM 1631 C C . THR A 1 201 ? -25.162 -4.725 23.362 1.00 54.03 201 THR A C 1
ATOM 1633 O O . THR A 1 201 ? -26.179 -4.816 24.044 1.00 54.03 201 THR A O 1
ATOM 1636 N N . CYS A 1 202 ? -25.069 -5.212 22.129 1.00 60.88 202 CYS A N 1
ATOM 1637 C CA . CYS A 1 202 ? -26.084 -6.026 21.500 1.00 60.88 202 CYS A CA 1
ATOM 1638 C C . CYS A 1 202 ? -25.974 -7.471 21.981 1.00 60.88 202 CYS A C 1
ATOM 1640 O O . CYS A 1 202 ? -24.915 -8.086 21.857 1.00 60.88 202 CYS A O 1
ATOM 1642 N N . ASP A 1 203 ? -27.091 -8.032 22.435 1.00 58.59 203 ASP A N 1
ATOM 1643 C CA . ASP A 1 203 ? -27.219 -9.474 22.605 1.00 58.59 203 ASP A CA 1
ATOM 1644 C C . ASP A 1 203 ? -27.104 -10.168 21.223 1.00 58.59 203 ASP A C 1
ATOM 1646 O O . ASP A 1 203 ? -27.935 -9.925 20.333 1.00 58.59 203 ASP A O 1
ATOM 1650 N N . PRO A 1 204 ? -26.050 -10.979 20.989 1.00 59.16 204 PRO A N 1
ATOM 1651 C CA . PRO A 1 204 ? -25.737 -11.530 19.674 1.00 59.16 204 PRO A CA 1
ATOM 1652 C C . PRO A 1 204 ? -26.779 -12.535 19.173 1.00 59.16 204 PRO A C 1
ATOM 1654 O O . PRO A 1 204 ? -26.872 -12.760 17.965 1.00 59.16 204 PRO A O 1
ATOM 1657 N N . GLU A 1 205 ? -27.576 -13.134 20.060 1.00 60.16 205 GLU A N 1
ATOM 1658 C CA . GLU A 1 205 ? -28.602 -14.103 19.666 1.00 60.16 205 GLU A CA 1
ATOM 1659 C C . GLU A 1 205 ? -29.858 -13.435 19.107 1.00 60.16 205 GLU A C 1
ATOM 1661 O O . GLU A 1 205 ? -30.458 -13.963 18.166 1.00 60.16 205 GLU A O 1
ATOM 1666 N N . THR A 1 206 ? -30.213 -12.260 19.633 1.00 60.34 206 THR A N 1
ATOM 1667 C CA . THR A 1 206 ? -31.472 -11.564 19.334 1.00 60.34 206 THR A CA 1
ATOM 1668 C C . THR A 1 206 ? -31.318 -10.401 18.350 1.00 60.34 206 THR A C 1
ATOM 1670 O O . THR A 1 206 ? -32.247 -10.114 17.590 1.00 60.34 206 THR A O 1
ATOM 1673 N N . LYS A 1 207 ? -30.159 -9.726 18.320 1.00 62.16 207 LYS A N 1
ATOM 1674 C CA . LYS A 1 207 ? -29.938 -8.509 17.511 1.00 62.16 207 LYS A CA 1
ATOM 1675 C C . LYS A 1 207 ? -29.173 -8.747 16.205 1.00 62.16 207 LYS A C 1
ATOM 1677 O O . LYS A 1 207 ? -29.431 -8.033 15.237 1.00 62.16 207 LYS A O 1
ATOM 1682 N N . LEU A 1 208 ? -28.265 -9.727 16.142 1.00 63.16 208 LEU A N 1
ATOM 1683 C CA . LEU A 1 208 ? -27.486 -10.006 14.926 1.00 63.16 208 LEU A CA 1
ATOM 1684 C C . LEU A 1 208 ? -28.301 -10.855 13.946 1.00 63.16 208 LEU A C 1
ATOM 1686 O O . LEU A 1 208 ? -28.757 -11.949 14.283 1.00 63.16 208 LEU A O 1
ATOM 1690 N N . LYS A 1 209 ? -28.451 -10.385 12.704 1.00 68.88 209 LYS A N 1
ATOM 1691 C CA . LYS A 1 209 ? -29.192 -11.100 11.652 1.00 68.88 209 LYS A CA 1
ATOM 1692 C C . LYS A 1 209 ? -28.278 -11.505 10.495 1.00 68.88 209 LYS A C 1
ATOM 1694 O O . LYS A 1 209 ? -27.350 -10.784 10.135 1.00 68.88 209 LYS A O 1
ATOM 1699 N N . GLY A 1 210 ? -28.558 -12.669 9.904 1.00 70.75 210 GLY A N 1
ATOM 1700 C CA . GLY A 1 210 ? -27.928 -13.146 8.668 1.00 70.75 210 GLY A CA 1
ATOM 1701 C C . GLY A 1 210 ? -26.394 -13.163 8.701 1.00 70.75 210 GLY A C 1
ATOM 1702 O O . GLY A 1 210 ? -25.774 -13.860 9.507 1.00 70.75 210 GLY A O 1
ATOM 1703 N N . THR A 1 211 ? -25.776 -12.387 7.809 1.00 65.94 211 THR A N 1
ATOM 1704 C CA . THR A 1 211 ? -24.319 -12.325 7.621 1.00 65.94 211 THR A CA 1
ATOM 1705 C C . THR A 1 211 ? -23.577 -11.797 8.851 1.00 65.94 211 THR A C 1
ATOM 1707 O O . THR A 1 211 ? -22.502 -12.304 9.160 1.00 65.94 211 THR A O 1
ATOM 1710 N N . GLN A 1 212 ? -24.158 -10.874 9.625 1.00 60.88 212 GLN A N 1
ATOM 1711 C CA . GLN A 1 212 ? -23.532 -10.334 10.844 1.00 60.88 212 GLN A CA 1
ATOM 1712 C C . GLN A 1 212 ? -23.314 -11.412 11.916 1.00 60.88 212 GLN A C 1
ATOM 1714 O O . GLN A 1 212 ? -22.269 -11.455 12.563 1.00 60.88 212 GLN A O 1
ATOM 1719 N N . LYS A 1 213 ? -24.277 -12.330 12.067 1.00 66.50 213 LYS A N 1
ATOM 1720 C CA . LYS A 1 213 ? -24.181 -13.454 13.009 1.00 66.50 213 LYS A CA 1
ATOM 1721 C C . LYS A 1 213 ? -23.076 -14.432 12.598 1.00 66.50 213 LYS A C 1
ATOM 1723 O O . LYS A 1 213 ? -22.331 -14.914 13.444 1.00 66.50 213 LYS A O 1
ATOM 1728 N N . THR A 1 214 ? -22.916 -14.658 11.294 1.00 68.56 214 THR A N 1
ATOM 1729 C CA . THR A 1 214 ? -21.841 -15.502 10.743 1.00 68.56 214 THR A CA 1
ATOM 1730 C C . THR A 1 214 ? -20.463 -14.902 11.035 1.00 68.56 214 THR A C 1
ATOM 1732 O O . THR A 1 214 ? -19.589 -15.593 11.558 1.00 68.56 214 THR A O 1
ATOM 1735 N N . TRP A 1 215 ? -20.289 -13.598 10.795 1.00 67.12 215 TRP A N 1
ATOM 1736 C CA . TRP A 1 215 ? -19.046 -12.884 11.105 1.00 67.12 215 TRP A CA 1
ATOM 1737 C C . TRP A 1 215 ? -18.719 -12.868 12.601 1.00 67.12 215 TRP A C 1
ATOM 1739 O O . TRP A 1 215 ? -17.553 -12.995 12.966 1.00 67.12 215 TRP A O 1
ATOM 1749 N N . TYR A 1 216 ? -19.729 -12.786 13.470 1.00 66.19 216 TYR A N 1
ATOM 1750 C CA . TYR A 1 216 ? -19.541 -12.838 14.923 1.00 66.19 216 TYR A CA 1
ATOM 1751 C C . TYR A 1 216 ? -18.921 -14.168 15.368 1.00 66.19 216 TYR A C 1
ATOM 1753 O O . TYR A 1 216 ? -17.905 -14.185 16.067 1.00 66.19 216 TYR A O 1
ATOM 1761 N N . TYR A 1 217 ? -19.492 -15.293 14.926 1.00 66.81 217 TYR A N 1
ATOM 1762 C CA . TYR A 1 217 ? -18.951 -16.613 15.259 1.00 66.81 217 TYR A CA 1
ATOM 1763 C C . TYR A 1 217 ? -17.606 -16.877 14.582 1.00 66.81 217 TYR A C 1
ATOM 1765 O O . TYR A 1 217 ? -16.738 -17.483 15.206 1.00 66.81 217 TYR A O 1
ATOM 1773 N N . MET A 1 218 ? -17.393 -16.380 13.359 1.00 66.81 218 MET A N 1
ATOM 1774 C CA . MET A 1 218 ? -16.099 -16.473 12.680 1.00 66.81 218 MET A CA 1
ATOM 1775 C C . MET A 1 218 ? -15.010 -15.706 13.441 1.00 66.81 218 MET A C 1
ATOM 1777 O O . MET A 1 218 ? -13.941 -16.260 13.680 1.00 66.81 218 MET A O 1
ATOM 1781 N N . HIS A 1 219 ? -15.287 -14.480 13.899 1.00 68.81 219 HIS A N 1
ATOM 1782 C CA . HIS A 1 219 ? -14.361 -13.708 14.731 1.00 68.81 219 HIS A CA 1
ATOM 1783 C C . HIS A 1 219 ? -14.047 -14.425 16.044 1.00 68.81 219 HIS A C 1
ATOM 1785 O O . HIS A 1 219 ? -12.881 -14.563 16.405 1.00 68.81 219 HIS A O 1
ATOM 1791 N N . LYS A 1 220 ? -15.076 -14.924 16.740 1.00 66.19 220 LYS A N 1
ATOM 1792 C CA . LYS A 1 220 ? -14.915 -15.673 17.993 1.00 66.19 220 LYS A CA 1
ATOM 1793 C C . LYS A 1 220 ? -14.095 -16.950 17.785 1.00 66.19 220 LYS A C 1
ATOM 1795 O O . LYS A 1 220 ? -13.227 -17.255 18.595 1.00 66.19 220 LYS A O 1
ATOM 1800 N N . GLY A 1 221 ? -14.339 -17.666 16.688 1.00 63.44 221 GLY A N 1
ATOM 1801 C CA . GLY A 1 221 ? -13.590 -18.859 16.298 1.00 63.44 221 GLY A CA 1
ATOM 1802 C C . GLY A 1 221 ? -12.130 -18.558 15.962 1.00 63.44 221 GLY A C 1
ATOM 1803 O O . GLY A 1 221 ? -11.245 -19.249 16.460 1.00 63.44 221 GLY A O 1
ATOM 1804 N N . LEU A 1 222 ? -11.865 -17.504 15.185 1.00 64.50 222 LEU A N 1
ATOM 1805 C CA . LEU A 1 222 ? -10.510 -17.054 14.846 1.00 64.50 222 LEU A CA 1
ATOM 1806 C C . LEU A 1 222 ? -9.740 -16.580 16.079 1.00 64.50 222 LEU A C 1
ATOM 1808 O O . LEU A 1 222 ? -8.587 -16.957 16.244 1.00 64.50 222 LEU A O 1
ATOM 1812 N N . LEU A 1 223 ? -10.373 -15.801 16.959 1.00 58.25 223 LEU A N 1
ATOM 1813 C CA . LEU A 1 223 ? -9.752 -15.312 18.188 1.00 58.25 223 LEU A CA 1
ATOM 1814 C C . LEU A 1 223 ? -9.422 -16.472 19.133 1.00 58.25 223 LEU A C 1
ATOM 1816 O O . LEU A 1 223 ? -8.303 -16.553 19.625 1.00 58.25 223 LEU A O 1
ATOM 1820 N N . ASN A 1 224 ? -10.356 -17.407 19.330 1.00 48.03 224 ASN A N 1
ATOM 1821 C CA . ASN A 1 224 ? -10.104 -18.605 20.129 1.00 48.03 224 ASN A CA 1
ATOM 1822 C C . ASN A 1 224 ? -8.992 -19.465 19.520 1.00 48.03 224 ASN A C 1
ATOM 1824 O O . ASN A 1 224 ? -8.128 -19.932 20.250 1.00 48.03 224 ASN A O 1
ATOM 1828 N N . SER A 1 225 ? -8.979 -19.643 18.198 1.00 57.88 225 SER A N 1
ATOM 1829 C CA . SER A 1 225 ? -7.935 -20.417 17.516 1.00 57.88 225 SER A CA 1
ATOM 1830 C C . SER A 1 225 ? -6.571 -19.740 17.628 1.00 57.88 225 SER A C 1
ATOM 1832 O O . SER A 1 225 ? -5.596 -20.406 17.940 1.00 57.88 225 SER A O 1
ATOM 1834 N N . ALA A 1 226 ? -6.502 -18.417 17.455 1.00 53.25 226 ALA A N 1
ATOM 1835 C CA . ALA A 1 226 ? -5.274 -17.646 17.617 1.00 53.25 226 ALA A CA 1
ATOM 1836 C C . ALA A 1 226 ? -4.753 -17.698 19.060 1.00 53.25 226 ALA A C 1
ATOM 1838 O O . ALA A 1 226 ? -3.563 -17.903 19.266 1.00 53.25 226 ALA A O 1
ATOM 1839 N N . ILE A 1 227 ? -5.635 -17.585 20.060 1.00 53.03 227 ILE A N 1
ATOM 1840 C CA . ILE A 1 227 ? -5.267 -17.732 21.475 1.00 53.03 227 ILE A CA 1
ATOM 1841 C C . ILE A 1 227 ? -4.751 -19.146 21.752 1.00 53.03 227 ILE A C 1
ATOM 1843 O O . ILE A 1 227 ? -3.735 -19.285 22.421 1.00 53.03 227 ILE A O 1
ATOM 1847 N N . ILE A 1 228 ? -5.403 -20.187 21.229 1.00 51.06 228 ILE A N 1
ATOM 1848 C CA . ILE A 1 228 ? -4.973 -21.581 21.413 1.00 51.06 228 ILE A CA 1
ATOM 1849 C C . ILE A 1 228 ? -3.631 -21.836 20.714 1.00 51.06 228 ILE A C 1
ATOM 1851 O O . ILE A 1 228 ? -2.751 -22.440 21.317 1.00 51.06 228 ILE A O 1
ATOM 1855 N N . SER A 1 229 ? -3.440 -21.348 19.486 1.00 43.12 229 SER A N 1
ATOM 1856 C CA . SER A 1 229 ? -2.179 -21.487 18.750 1.00 43.12 229 SER A CA 1
ATOM 1857 C C . SER A 1 229 ? -1.033 -20.733 19.427 1.00 43.12 229 SER A C 1
ATOM 1859 O O . SER A 1 229 ? 0.019 -21.324 19.651 1.00 43.12 229 SER A O 1
ATOM 1861 N N . CYS A 1 230 ? -1.237 -19.482 19.849 1.00 41.91 230 CYS A N 1
ATOM 1862 C CA . CYS A 1 230 ? -0.219 -18.732 20.587 1.00 41.91 230 CYS A CA 1
ATOM 1863 C C . CYS A 1 230 ? 0.042 -19.323 21.980 1.00 41.91 230 CYS A C 1
ATOM 1865 O O . CYS A 1 230 ? 1.187 -19.379 22.405 1.00 41.91 230 CYS A O 1
ATOM 1867 N N . ALA A 1 231 ? -0.981 -19.813 22.688 1.00 40.75 231 ALA A N 1
ATOM 1868 C CA . ALA A 1 231 ? -0.788 -20.497 23.966 1.00 40.75 231 ALA A CA 1
ATOM 1869 C C . ALA A 1 231 ? -0.053 -21.836 23.797 1.00 40.75 231 ALA A C 1
ATOM 1871 O O . ALA A 1 231 ? 0.733 -22.202 24.664 1.00 40.75 231 ALA A O 1
ATOM 1872 N N . SER A 1 232 ? -0.254 -22.549 22.683 1.00 36.94 232 SER A N 1
ATOM 1873 C CA . SER A 1 232 ? 0.438 -23.816 22.417 1.00 36.94 232 SER A CA 1
ATOM 1874 C C . SER A 1 232 ? 1.946 -23.660 22.196 1.00 36.94 232 SER A C 1
ATOM 1876 O O . SER A 1 232 ? 2.683 -24.594 22.490 1.00 36.94 232 SER A O 1
ATOM 1878 N N . GLU A 1 233 ? 2.414 -22.481 21.769 1.00 38.44 233 GLU A N 1
ATOM 1879 C CA . GLU A 1 233 ? 3.849 -22.164 21.676 1.00 38.44 233 GLU A CA 1
ATOM 1880 C C . GLU A 1 233 ? 4.489 -21.854 23.043 1.00 38.44 233 GLU A C 1
ATOM 1882 O O . GLU A 1 233 ? 5.699 -21.980 23.186 1.00 38.44 233 GLU A O 1
ATOM 1887 N N . PHE A 1 234 ? 3.700 -21.491 24.063 1.00 32.47 234 PHE A N 1
ATOM 1888 C CA . PHE A 1 234 ? 4.194 -21.229 25.425 1.00 32.47 234 PHE A CA 1
ATOM 1889 C C . PHE A 1 234 ? 4.245 -22.477 26.324 1.00 32.47 234 PHE A C 1
ATOM 1891 O O . PHE A 1 234 ? 4.796 -22.404 27.421 1.00 32.47 234 PHE A O 1
ATOM 1898 N N . PHE A 1 235 ? 3.670 -23.605 25.891 1.00 36.94 235 PHE A N 1
ATOM 1899 C CA . PHE A 1 235 ? 3.632 -24.867 26.647 1.00 36.94 235 PHE A CA 1
ATOM 1900 C C . PHE A 1 235 ? 4.503 -25.989 26.040 1.00 36.94 235 PHE A C 1
ATOM 1902 O O . PHE A 1 235 ? 4.283 -27.161 26.353 1.00 36.94 235 PHE A O 1
ATOM 1909 N N . GLN A 1 236 ? 5.485 -25.647 25.200 1.00 33.97 236 GLN A N 1
ATOM 1910 C CA . GLN A 1 236 ? 6.626 -26.524 24.885 1.00 33.97 236 GLN A CA 1
ATOM 1911 C C . GLN A 1 236 ? 7.818 -26.198 25.783 1.00 33.97 236 GLN A C 1
ATOM 1913 O O . GLN A 1 236 ? 8.523 -27.161 26.156 1.00 33.97 236 GLN A O 1
#

Secondary structure (DSSP, 8-state):
--HHHHHHHHHHHHHHHHHHHHHH--STTHHHHHHHHHHHHHHHHHHHHHHHHHHHHHHHHT-SPPPSS-----HHHHHHHHHHHHHHHHHHHHHHHHHHHTTTT-HHHHHS-HHHHHHHHHHHHHHHHHHHHHHHHHHHHHHH---SSHHHHHHHHHHHHHHHHHHHHHIIIIIIS-HHHHHT-GGGTTTT--SS-----S-TTTT--THHHHHHHHHHHHHHHHHHHHHHHH--

Solvent-accessible surface area (backbone atoms only — not comparable to full-atom values): 13334 Å² total; per-residue (Å²): 132,59,68,69,62,53,50,53,50,51,53,50,51,51,53,53,49,50,54,51,45,60,72,70,53,88,55,88,62,44,62,60,55,49,50,55,51,51,52,50,49,44,51,46,47,53,56,42,46,52,48,51,50,52,50,54,51,38,51,70,75,59,79,48,69,67,45,96,67,53,59,81,74,55,66,68,60,52,53,53,53,49,53,51,40,50,51,51,32,50,52,37,50,48,51,49,51,50,54,64,60,39,48,93,36,37,62,61,52,73,68,45,53,75,67,56,54,52,52,53,49,51,42,37,52,48,48,37,52,40,44,54,50,51,53,52,46,54,57,57,39,32,38,43,60,90,57,101,41,73,69,50,54,51,47,54,52,48,47,53,50,47,51,50,54,53,48,51,47,50,48,47,59,65,61,67,46,36,72,66,66,59,48,70,35,79,93,37,54,87,81,77,55,64,76,95,65,65,64,60,75,49,56,64,85,83,68,45,58,75,69,43,40,54,51,50,53,49,50,53,50,50,52,51,49,49,51,50,55,58,51,57,69,75,74,115

Radius of gyration: 21.05 Å; Cα contacts (8 Å, |Δi|>4): 149; chains: 1; bounding box: 54×45×58 Å

Organism: Meloidogyne enterolobii (NCBI:txid390850)

Foldseek 3Di:
DDPLLVVLVVVLVVLLVLLVCLLPDDDPCSVVSVLVSLVVLLVLLVVLLVLLVVVVVCVVVVVFDWDPDFADDPPVNLVVLVVVLCVLLVVLVLVLVLCVLCCPFFVLNVQDDPVVNVSSNSSSVSRNSSSVSVSVSVVSCSGRDQDPDPSSVSSVSSNVSSVVSVVSCCCSVPPVVPLVVCCVDPSCVPRRDDDVPRPGPDDLVPPRDDPSNVSVVVVVVVVVVVCVVVVVVVVD

Mean predicted aligned error: 11.78 Å

Sequence (236 aa):
MNICSAAMYILAVTCVIINLYVLLDRSIETIHYLRIYHLAVCSLMFSCGLLQLAFMWKAQCGDFDKLARPHTIPRPTMISAFALTAGIALGYAYFLIFNIAFRNCDKLFDAAGAEEQWQEALYDLLMISFCVLSLIYIFQRSYY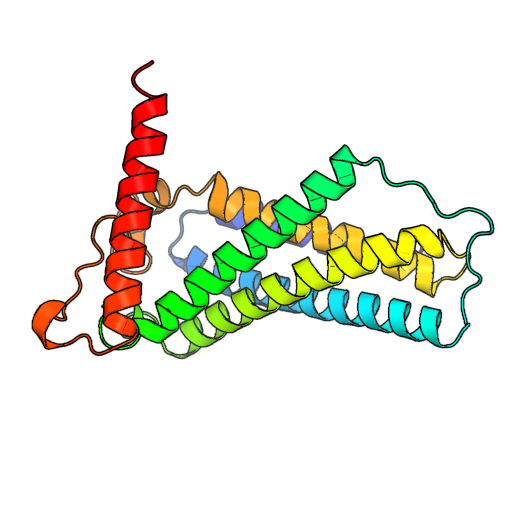GSQNTNFDLITRKWVNIVLTIVWVKIVIFKGYLSYQELCQRSEISGYWCPVIRRSYTCDPETKLKGTQKTWYYMHKGLLNSAIISCASEFFQ